Protein AF-A0A1J5KAW7-F1 (afdb_monomer)

Foldseek 3Di:
DDDPPPVVVVVVVVVVVVVVPPDPPPPPPPDDDDDDDDDPDDDPPPPDDDPPVVPPDFFQAWWWKWAWADDPQKIFIFIDTDRGPVVLVVCVLVPPPVSCVSRVHDNVPSVRIDIDGDPDSVLRVLLCVQGHPFMGGNDPVPDDDPPHPADFWKWDADPFAIKIFRHDPPPPDPGDIDGQGSLDDLVVVLVLVVVCVVVCVVQFQWPDFDGDSGMTDTGGPDSPRQLRVQLVCCRVALDDDPPRPVCPPDDPVSNVVSNSSSSNSNVVVVVNVVSVVVVVVVD

Mean predicted aligned error: 12.66 Å

Structure (mmCIF, N/CA/C/O backbone):
data_AF-A0A1J5KAW7-F1
#
_entry.id   AF-A0A1J5KAW7-F1
#
loop_
_atom_site.group_PDB
_atom_site.id
_atom_site.type_symbol
_atom_site.label_atom_id
_atom_site.label_alt_id
_atom_site.label_comp_id
_atom_site.label_asym_id
_atom_site.label_entity_id
_atom_site.label_seq_id
_atom_site.pdbx_PDB_ins_code
_atom_site.Cartn_x
_atom_site.Cartn_y
_atom_site.Cartn_z
_atom_site.occupancy
_atom_site.B_iso_or_equiv
_atom_site.auth_seq_id
_atom_site.auth_comp_id
_atom_site.auth_asym_id
_atom_site.auth_atom_id
_atom_site.pdbx_PDB_model_num
ATOM 1 N N . MET A 1 1 ? -14.382 44.637 -15.725 1.00 43.41 1 MET A N 1
ATOM 2 C CA . MET A 1 1 ? -13.889 44.735 -17.114 1.00 43.41 1 MET A CA 1
ATOM 3 C C . MET A 1 1 ? -12.403 44.426 -17.075 1.00 43.41 1 MET A C 1
ATOM 5 O O . MET A 1 1 ? -11.633 45.312 -16.744 1.00 43.41 1 MET A O 1
ATOM 9 N N . HIS A 1 2 ? -12.029 43.166 -17.299 1.00 43.47 2 HIS A N 1
ATOM 10 C CA . HIS A 1 2 ? -10.636 42.757 -17.489 1.00 43.47 2 HIS A CA 1
ATOM 11 C C . HIS A 1 2 ? -10.482 42.303 -18.937 1.00 43.47 2 HIS A C 1
ATOM 13 O O . HIS A 1 2 ? -11.356 41.634 -19.486 1.00 43.47 2 HIS A O 1
ATOM 19 N N . THR A 1 3 ? -9.434 42.815 -19.563 1.00 45.25 3 THR A N 1
ATOM 20 C CA . THR A 1 3 ? -9.187 42.864 -20.999 1.00 45.25 3 THR A CA 1
ATOM 21 C C . THR A 1 3 ? -8.670 41.528 -21.517 1.00 45.25 3 THR A C 1
ATOM 23 O O . THR A 1 3 ? -7.649 41.038 -21.050 1.00 45.25 3 THR A O 1
ATOM 26 N N . SER A 1 4 ? -9.330 40.981 -22.538 1.00 54.41 4 SER A N 1
ATOM 27 C CA . SER A 1 4 ? -8.977 39.735 -23.237 1.00 54.41 4 SER A CA 1
ATOM 28 C C . SER A 1 4 ? -7.652 39.784 -24.020 1.00 54.41 4 SER A C 1
ATOM 30 O O . SER A 1 4 ? -7.407 38.905 -24.830 1.00 54.41 4 SER A O 1
ATOM 32 N N . GLY A 1 5 ? -6.818 40.812 -23.828 1.00 52.31 5 GLY A N 1
ATOM 33 C CA . GLY A 1 5 ? -5.589 41.037 -24.598 1.00 52.31 5 GLY A CA 1
ATOM 34 C C . GLY A 1 5 ? -4.300 40.559 -23.923 1.00 52.31 5 GLY A C 1
ATOM 35 O O . GLY A 1 5 ? -3.301 40.381 -24.606 1.00 52.31 5 GLY A O 1
ATOM 36 N N . GLU A 1 6 ? -4.295 40.328 -22.606 1.00 55.00 6 GLU A N 1
ATOM 37 C CA . GLU A 1 6 ? -3.073 39.907 -21.891 1.00 55.00 6 GLU A CA 1
ATOM 38 C C . GLU A 1 6 ? -2.752 38.421 -22.101 1.00 55.00 6 GLU A C 1
ATOM 40 O O . GLU A 1 6 ? -1.586 38.036 -22.146 1.00 55.00 6 GLU A O 1
ATOM 45 N N . PHE A 1 7 ? -3.781 37.587 -22.283 1.00 53.94 7 PHE A N 1
ATOM 46 C CA . PHE A 1 7 ? -3.609 36.148 -22.494 1.00 53.94 7 PHE A CA 1
ATOM 47 C C . PHE A 1 7 ? -3.114 35.831 -23.913 1.00 53.94 7 PHE A C 1
ATOM 49 O O . PHE A 1 7 ? -2.232 34.994 -24.080 1.00 53.94 7 PHE A O 1
ATOM 56 N N . ASP A 1 8 ? -3.609 36.562 -24.917 1.00 56.16 8 ASP A N 1
ATOM 57 C CA . ASP A 1 8 ? -3.143 36.436 -26.304 1.00 56.16 8 ASP A CA 1
ATOM 58 C C . ASP A 1 8 ? -1.710 36.958 -26.474 1.00 56.16 8 ASP A C 1
ATOM 60 O O . ASP A 1 8 ? -0.940 36.390 -27.247 1.00 56.16 8 ASP A O 1
ATOM 64 N N . PHE A 1 9 ? -1.317 37.981 -25.704 1.00 65.50 9 PHE A N 1
ATOM 65 C CA . PHE A 1 9 ? 0.063 38.466 -25.671 1.00 65.50 9 PHE A CA 1
ATOM 66 C C . PHE A 1 9 ? 1.012 37.422 -25.068 1.00 65.50 9 PHE A C 1
ATOM 68 O O . PHE A 1 9 ? 2.027 37.099 -25.674 1.00 65.50 9 PHE A O 1
ATOM 75 N N . LEU A 1 10 ? 0.656 36.820 -23.927 1.00 52.94 10 LEU A N 1
ATOM 76 C CA . LEU A 1 10 ? 1.448 35.745 -23.313 1.00 52.94 10 LEU A CA 1
ATOM 77 C C . LEU A 1 10 ? 1.547 34.502 -24.212 1.00 52.94 10 LEU A C 1
ATOM 79 O O . LEU A 1 10 ? 2.615 33.894 -24.302 1.00 52.94 10 LEU A O 1
ATOM 83 N N . ALA A 1 11 ? 0.471 34.142 -24.915 1.00 66.94 11 ALA A N 1
ATOM 84 C CA . ALA A 1 11 ? 0.476 33.024 -25.854 1.00 66.94 11 ALA A CA 1
ATOM 85 C C . ALA A 1 11 ? 1.355 33.302 -27.087 1.00 66.94 11 ALA A C 1
ATOM 87 O O . ALA A 1 11 ? 2.111 32.423 -27.506 1.00 66.94 11 ALA A O 1
ATOM 88 N N . GLN A 1 12 ? 1.318 34.524 -27.634 1.00 65.06 12 GLN A N 1
ATOM 89 C CA . GLN A 1 12 ? 2.192 34.925 -28.742 1.00 65.06 12 GLN A CA 1
ATOM 90 C C . GLN A 1 12 ? 3.664 35.017 -28.336 1.00 65.06 12 GLN A C 1
ATOM 92 O O . GLN A 1 12 ? 4.527 34.601 -29.111 1.00 65.06 12 GLN A O 1
ATOM 97 N N . GLU A 1 13 ? 3.960 35.495 -27.127 1.00 58.19 13 GLU A N 1
ATOM 98 C CA . GLU A 1 13 ? 5.340 35.604 -26.649 1.00 58.19 13 GLU A CA 1
ATOM 99 C C . GLU A 1 13 ? 5.942 34.221 -26.354 1.00 58.19 13 GLU A C 1
ATOM 101 O O . GLU A 1 13 ? 7.105 33.969 -26.666 1.00 58.19 13 GLU A O 1
ATOM 106 N N . THR A 1 14 ? 5.132 33.281 -25.849 1.00 55.91 14 THR A N 1
ATOM 107 C CA . THR A 1 14 ? 5.564 31.890 -25.617 1.00 55.91 14 THR A CA 1
ATOM 108 C C . THR A 1 14 ? 5.785 31.144 -26.937 1.00 55.91 14 THR A C 1
ATOM 110 O O . THR A 1 14 ? 6.767 30.419 -27.068 1.00 55.91 14 THR A O 1
ATOM 113 N N . ALA A 1 15 ? 4.936 31.364 -27.948 1.00 59.22 15 ALA A N 1
ATOM 114 C CA . ALA A 1 15 ? 5.133 30.790 -29.281 1.00 59.22 15 ALA A CA 1
ATOM 115 C C . ALA A 1 15 ? 6.398 31.339 -29.970 1.00 59.22 15 ALA A C 1
ATOM 117 O O . ALA A 1 15 ? 7.141 30.581 -30.587 1.00 59.22 15 ALA A O 1
ATOM 118 N N . ARG A 1 16 ? 6.699 32.635 -29.800 1.00 54.12 16 ARG A N 1
ATOM 119 C CA . ARG A 1 16 ? 7.936 33.246 -30.317 1.00 54.12 16 ARG A CA 1
ATOM 120 C C . ARG A 1 16 ? 9.205 32.734 -29.640 1.00 54.12 16 ARG A C 1
ATOM 122 O O . ARG A 1 16 ? 10.225 32.611 -30.314 1.00 54.12 16 ARG A O 1
ATOM 129 N N . LEU A 1 17 ? 9.154 32.440 -28.341 1.00 53.16 17 LEU A N 1
ATOM 130 C CA . LEU A 1 17 ? 10.287 31.872 -27.599 1.00 53.16 17 LEU A CA 1
ATOM 131 C C . LEU A 1 17 ? 10.582 30.418 -27.996 1.00 53.16 17 LEU A C 1
ATOM 133 O O . LEU A 1 17 ? 11.736 30.008 -27.971 1.00 53.16 17 LEU A O 1
ATOM 137 N N . VAL A 1 18 ? 9.568 29.651 -28.402 1.00 55.47 18 VAL A N 1
ATOM 138 C CA . VAL A 1 18 ? 9.752 28.270 -28.881 1.00 55.47 18 VAL A CA 1
ATOM 139 C C . VAL A 1 18 ? 10.338 28.243 -30.299 1.00 55.47 18 VAL A C 1
ATOM 141 O O . VAL A 1 18 ? 11.237 27.449 -30.558 1.00 55.47 18 VAL A O 1
ATOM 144 N N . ASP A 1 19 ? 9.933 29.172 -31.172 1.00 48.22 19 ASP A N 1
ATOM 145 C CA . ASP A 1 19 ? 10.498 29.318 -32.528 1.00 48.22 19 ASP A CA 1
ATOM 146 C C . ASP A 1 19 ? 11.920 29.920 -32.548 1.00 48.22 19 ASP A C 1
ATOM 148 O O . ASP A 1 19 ? 12.598 29.861 -33.569 1.00 48.22 19 ASP A O 1
ATOM 152 N N . THR A 1 20 ? 12.398 30.493 -31.435 1.00 47.16 20 THR A N 1
ATOM 153 C CA . THR A 1 20 ? 13.784 30.999 -31.294 1.00 47.16 20 THR A CA 1
ATOM 154 C C . THR A 1 20 ? 14.712 30.048 -30.536 1.00 47.16 20 THR A C 1
ATOM 156 O O . THR A 1 20 ? 15.890 30.350 -30.374 1.00 47.16 20 THR A O 1
ATOM 159 N N . LEU A 1 21 ? 14.209 28.887 -30.101 1.00 44.00 21 LEU A N 1
ATOM 160 C CA . LEU A 1 21 ? 15.000 27.833 -29.454 1.00 44.00 21 LEU A CA 1
ATOM 161 C C . LEU A 1 21 ? 15.190 26.593 -30.340 1.00 44.00 21 LEU A C 1
ATOM 163 O O . LEU A 1 21 ? 15.823 25.629 -29.914 1.00 44.00 21 LEU A O 1
ATOM 167 N N . SER A 1 22 ? 14.705 26.617 -31.584 1.00 52.03 22 SER A N 1
ATOM 168 C CA . SER A 1 22 ? 15.036 25.617 -32.599 1.00 52.03 22 SER A CA 1
ATOM 169 C C . SER A 1 22 ? 16.294 26.017 -33.377 1.00 52.03 22 SER A C 1
ATOM 171 O O . SER A 1 22 ? 16.249 26.126 -34.599 1.00 52.03 22 SER A O 1
ATOM 173 N N . ASP A 1 23 ? 17.406 26.248 -32.679 1.00 42.06 23 ASP A N 1
ATOM 174 C CA . ASP A 1 23 ? 18.710 26.394 -33.323 1.00 42.06 23 ASP A CA 1
ATOM 175 C C . ASP A 1 23 ? 19.587 25.187 -32.993 1.00 42.06 23 ASP A C 1
ATOM 177 O O . ASP A 1 23 ? 20.045 24.954 -31.874 1.00 42.06 23 ASP A O 1
ATOM 181 N N . SER A 1 24 ? 19.794 24.408 -34.047 1.00 43.69 24 SER A N 1
ATOM 182 C CA . SER A 1 24 ? 20.686 23.269 -34.227 1.00 43.69 24 SER A CA 1
ATOM 183 C C . SER A 1 24 ? 22.178 23.631 -34.096 1.00 43.69 24 SER A C 1
ATOM 185 O O . SER A 1 24 ? 22.993 23.212 -34.918 1.00 43.69 24 SER A O 1
ATOM 187 N N . GLU A 1 25 ? 22.544 24.413 -33.078 1.00 42.47 25 GLU A N 1
ATOM 188 C CA . GLU A 1 25 ? 23.912 24.898 -32.832 1.00 42.47 25 GLU A CA 1
ATOM 189 C C . GLU A 1 25 ? 24.451 24.592 -31.423 1.00 42.47 25 GLU A C 1
ATOM 191 O O . GLU A 1 25 ? 25.596 24.924 -31.137 1.00 42.47 25 GLU A O 1
ATOM 196 N N . PHE A 1 26 ? 23.710 23.884 -30.557 1.00 39.53 26 PHE A N 1
ATOM 197 C CA . PHE A 1 26 ? 24.213 23.506 -29.221 1.00 39.53 26 PHE A CA 1
ATOM 198 C C . PHE A 1 26 ? 24.806 22.082 -29.126 1.00 39.53 26 PHE A C 1
ATOM 200 O O . PHE A 1 26 ? 25.470 21.758 -28.147 1.00 39.53 26 PHE A O 1
ATOM 207 N N . GLU A 1 27 ? 24.644 21.231 -30.147 1.00 38.12 27 GLU A N 1
ATOM 208 C CA . GLU A 1 27 ? 25.156 19.842 -30.131 1.00 38.12 27 GLU A CA 1
ATOM 209 C C . GLU A 1 27 ? 26.494 19.639 -30.869 1.00 38.12 27 GLU A C 1
ATOM 211 O O . GLU A 1 27 ? 26.999 18.520 -30.942 1.00 38.12 27 GLU A O 1
ATOM 216 N N . ARG A 1 28 ? 27.110 20.694 -31.420 1.00 39.47 28 ARG A N 1
ATOM 217 C CA . ARG A 1 28 ? 28.298 20.562 -32.292 1.00 39.47 28 ARG A CA 1
ATOM 218 C C . ARG A 1 28 ? 29.630 21.049 -31.725 1.00 39.47 28 ARG A C 1
ATOM 220 O O . ARG A 1 28 ? 30.592 21.122 -32.482 1.00 39.47 28 ARG A O 1
ATOM 227 N N . 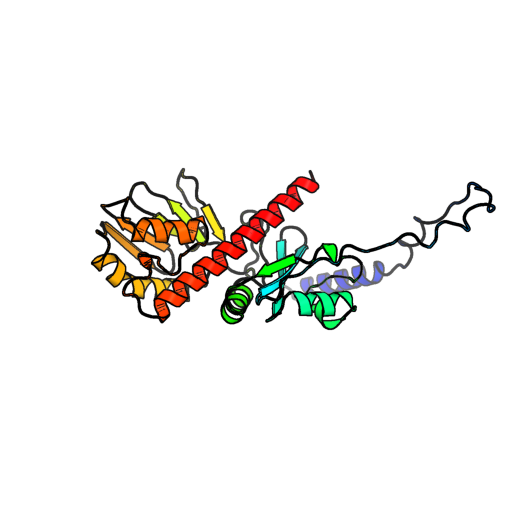GLU A 1 29 ? 29.732 21.306 -30.421 1.00 35.94 29 GLU A N 1
ATOM 228 C CA . GLU A 1 29 ? 30.975 21.847 -29.839 1.00 35.94 29 GLU A CA 1
ATOM 229 C C . GLU A 1 29 ? 31.550 21.087 -28.628 1.00 35.94 29 GLU A C 1
ATOM 231 O O . GLU A 1 29 ? 32.466 21.590 -27.985 1.00 35.94 29 GLU A O 1
ATOM 236 N N . PHE A 1 30 ? 31.092 19.861 -28.325 1.00 36.97 30 PHE A N 1
ATOM 237 C CA . PHE A 1 30 ? 31.656 19.076 -27.203 1.00 36.97 30 PHE A CA 1
ATOM 238 C C . PHE A 1 30 ? 32.348 17.759 -27.572 1.00 36.97 30 PHE A C 1
ATOM 240 O O . PHE A 1 30 ? 32.959 17.125 -26.716 1.00 36.97 30 PHE A O 1
ATOM 247 N N . PHE A 1 31 ? 32.337 17.370 -28.844 1.00 39.88 31 PHE A N 1
ATOM 248 C CA . PHE A 1 31 ? 33.103 16.222 -29.316 1.00 39.88 31 PHE A CA 1
ATOM 249 C C . PHE A 1 31 ? 33.858 16.618 -30.575 1.00 39.88 31 PHE A C 1
ATOM 251 O O . PHE A 1 31 ? 33.261 16.709 -31.642 1.00 39.88 31 PHE A O 1
ATOM 258 N N . LEU A 1 32 ? 35.152 16.916 -30.414 1.00 34.72 32 LEU A N 1
ATOM 259 C CA . LEU A 1 32 ? 36.271 16.429 -31.234 1.00 34.72 32 LEU A CA 1
ATOM 260 C C . LEU A 1 32 ? 37.530 17.277 -30.984 1.00 34.72 32 LEU A C 1
ATOM 262 O O . LEU A 1 32 ? 37.604 18.431 -31.399 1.00 34.72 32 LEU A O 1
ATOM 266 N N . ALA A 1 33 ? 38.552 16.654 -30.397 1.00 31.38 33 ALA A N 1
ATOM 267 C CA . ALA A 1 33 ? 39.955 16.848 -30.768 1.00 31.38 33 ALA A CA 1
ATOM 268 C C . ALA A 1 33 ? 40.804 15.668 -30.239 1.00 31.38 33 ALA A C 1
ATOM 270 O O . ALA A 1 33 ? 40.420 15.060 -29.241 1.00 31.38 33 ALA A O 1
ATOM 271 N N . PRO A 1 34 ? 41.904 15.308 -30.924 1.00 41.66 34 PRO A N 1
ATOM 272 C CA . PRO A 1 34 ? 42.229 13.916 -31.231 1.00 41.66 34 PRO A CA 1
ATOM 273 C C . PRO A 1 34 ? 43.586 13.425 -30.690 1.00 41.66 34 PRO A C 1
ATOM 275 O O . PRO A 1 34 ? 44.418 14.218 -30.266 1.00 41.66 34 PRO A O 1
ATOM 278 N N . GLU A 1 35 ? 43.770 12.107 -30.837 1.00 35.12 35 GLU A N 1
ATOM 279 C CA . GLU A 1 35 ? 45.026 11.367 -31.058 1.00 35.12 35 GLU A CA 1
ATOM 280 C C . GLU A 1 35 ? 46.105 11.361 -29.963 1.00 35.12 35 GLU A C 1
ATOM 282 O O . GLU A 1 35 ? 46.823 12.331 -29.757 1.00 35.12 35 GLU A O 1
ATOM 287 N N . ASP A 1 36 ? 46.336 10.166 -29.405 1.00 31.83 36 ASP A N 1
ATOM 288 C CA . ASP A 1 36 ? 47.698 9.662 -29.236 1.00 31.83 36 ASP A CA 1
ATOM 289 C C . ASP A 1 36 ? 47.773 8.176 -29.628 1.00 31.83 36 ASP A C 1
ATOM 291 O O . ASP A 1 36 ? 46.940 7.352 -29.247 1.00 31.83 36 ASP A O 1
ATOM 295 N N . ASN A 1 37 ? 48.777 7.891 -30.457 1.00 37.22 37 ASN A N 1
ATOM 296 C CA . ASN A 1 37 ? 49.139 6.606 -31.049 1.00 37.22 37 ASN A CA 1
ATOM 297 C C . ASN A 1 37 ? 49.311 5.490 -30.012 1.00 37.22 37 ASN A C 1
ATOM 299 O O . ASN A 1 37 ? 50.133 5.621 -29.104 1.00 37.22 37 ASN A O 1
ATOM 303 N N . ILE A 1 38 ? 48.674 4.339 -30.242 1.00 39.97 38 ILE A N 1
ATOM 304 C CA . ILE A 1 38 ? 49.170 3.051 -29.747 1.00 39.97 38 ILE A CA 1
ATOM 305 C C . ILE A 1 38 ? 49.134 2.057 -30.909 1.00 39.97 38 ILE A C 1
ATOM 307 O O . ILE A 1 38 ? 48.100 1.847 -31.541 1.00 39.97 38 ILE A O 1
ATOM 311 N N . ASP A 1 39 ? 50.315 1.517 -31.197 1.00 36.38 39 ASP A N 1
ATOM 312 C CA . ASP A 1 39 ? 50.640 0.644 -32.314 1.00 36.38 39 ASP A CA 1
ATOM 313 C C . ASP A 1 39 ? 49.745 -0.600 -32.392 1.00 36.38 39 ASP A C 1
ATOM 315 O O . ASP A 1 39 ? 49.583 -1.364 -31.438 1.00 36.38 39 ASP A O 1
ATOM 319 N N . ALA A 1 40 ? 49.197 -0.811 -33.586 1.00 44.22 40 ALA A N 1
ATOM 320 C CA . ALA A 1 40 ? 48.492 -2.011 -33.986 1.00 44.22 40 ALA A CA 1
ATOM 321 C C . ALA A 1 40 ? 49.505 -3.093 -34.375 1.00 44.22 40 ALA A C 1
ATOM 323 O O . ALA A 1 40 ? 49.950 -3.121 -35.514 1.00 44.22 40 ALA A O 1
ATOM 324 N N . GLU A 1 41 ? 49.864 -3.965 -33.433 1.00 44.03 41 GLU A N 1
ATOM 325 C CA . GLU A 1 41 ? 50.398 -5.312 -33.687 1.00 44.03 41 GLU A CA 1
ATOM 326 C C . GLU A 1 41 ? 50.532 -6.045 -32.338 1.00 44.03 41 GLU A C 1
ATOM 328 O O . GLU A 1 41 ? 51.487 -5.798 -31.608 1.00 44.03 41 GLU A O 1
ATOM 333 N N . GLN A 1 42 ? 49.561 -6.924 -32.025 1.00 44.84 42 GLN A N 1
ATOM 334 C CA . GLN A 1 42 ? 49.511 -7.961 -30.959 1.00 44.84 42 GLN A CA 1
ATOM 335 C C . GLN A 1 42 ? 48.234 -7.921 -30.096 1.00 44.84 42 GLN A C 1
ATOM 337 O O . GLN A 1 42 ? 48.312 -7.751 -28.885 1.00 44.84 42 GLN A O 1
ATOM 342 N N . VAL A 1 43 ? 47.057 -8.157 -30.685 1.00 42.16 43 VAL A N 1
ATOM 343 C CA . VAL A 1 43 ? 45.907 -8.713 -29.939 1.00 42.16 43 VAL A CA 1
ATOM 344 C C . VAL A 1 43 ? 45.077 -9.571 -30.901 1.00 42.16 43 VAL A C 1
ATOM 346 O O . VAL A 1 43 ? 44.024 -9.149 -31.358 1.00 42.16 43 VAL A O 1
ATOM 349 N N . ASP A 1 44 ? 45.579 -10.749 -31.273 1.00 40.62 44 ASP A N 1
ATOM 350 C CA . ASP A 1 44 ? 44.833 -11.704 -32.117 1.00 40.62 44 ASP A CA 1
ATOM 351 C C . ASP A 1 44 ? 44.802 -13.110 -31.492 1.00 40.62 44 ASP A C 1
ATOM 353 O O . ASP A 1 44 ? 44.867 -14.110 -32.190 1.00 40.62 44 ASP A O 1
ATOM 357 N N . ASP A 1 45 ? 44.758 -13.195 -30.154 1.00 39.34 45 ASP A N 1
ATOM 358 C CA . ASP A 1 45 ? 44.780 -14.491 -29.446 1.00 39.34 45 ASP A CA 1
ATOM 359 C C . ASP A 1 45 ? 44.023 -14.499 -28.094 1.00 39.34 45 ASP A C 1
ATOM 361 O O . ASP A 1 45 ? 44.350 -15.262 -27.186 1.00 39.34 45 ASP A O 1
ATOM 365 N N . LEU A 1 46 ? 42.996 -13.650 -27.923 1.00 38.78 46 LEU A N 1
ATOM 366 C CA . LEU A 1 46 ? 42.146 -13.629 -26.711 1.00 38.78 46 LEU A CA 1
ATOM 367 C C . LEU A 1 46 ? 40.644 -13.411 -27.003 1.00 38.78 46 LEU A C 1
ATOM 369 O O . LEU A 1 46 ? 39.947 -12.780 -26.214 1.00 38.78 46 LEU A O 1
ATOM 373 N N . LEU A 1 47 ? 40.127 -13.923 -28.125 1.00 42.34 47 LEU A N 1
ATOM 374 C CA . LEU A 1 47 ? 38.699 -13.817 -28.480 1.00 42.34 47 LEU A CA 1
ATOM 375 C C . LEU A 1 47 ? 37.870 -15.091 -28.237 1.00 42.34 47 LEU A C 1
ATOM 377 O O . LEU A 1 47 ? 36.779 -15.195 -28.774 1.00 42.34 47 LEU A O 1
ATOM 381 N N . ASP A 1 48 ? 38.330 -16.015 -27.391 1.00 43.06 48 ASP A N 1
ATOM 382 C CA . ASP A 1 48 ? 37.563 -17.219 -27.017 1.00 43.06 48 ASP A CA 1
ATOM 383 C C . ASP A 1 48 ? 37.666 -17.523 -25.509 1.00 43.06 48 ASP A C 1
ATOM 385 O O . ASP A 1 48 ? 37.945 -18.645 -25.089 1.00 43.06 48 ASP A O 1
ATOM 389 N N . SER A 1 49 ? 37.463 -16.514 -24.659 1.00 39.78 49 SER A N 1
ATOM 390 C CA . SER A 1 49 ? 37.207 -16.748 -23.234 1.00 39.78 49 SER A CA 1
ATOM 391 C C . SER A 1 49 ? 35.806 -16.276 -22.872 1.00 39.78 49 SER A C 1
ATOM 393 O O . SER A 1 49 ? 35.611 -15.108 -22.546 1.00 39.78 49 SER A O 1
ATOM 395 N N . ASP A 1 50 ? 34.853 -17.202 -22.967 1.00 44.03 50 ASP A N 1
ATOM 396 C CA . ASP A 1 50 ? 33.729 -17.363 -22.042 1.00 44.03 50 ASP A CA 1
ATOM 397 C C . ASP A 1 50 ? 33.174 -16.063 -21.432 1.00 44.03 50 ASP A C 1
ATOM 399 O O . ASP A 1 50 ? 33.214 -15.861 -20.216 1.00 44.03 50 ASP A O 1
ATOM 403 N N . LEU A 1 51 ? 32.564 -15.208 -22.258 1.00 45.78 51 LEU A N 1
ATOM 404 C CA . LEU A 1 51 ? 31.491 -14.337 -21.778 1.00 45.78 51 LEU A CA 1
ATOM 405 C C . LEU A 1 51 ? 30.244 -15.208 -21.573 1.00 45.78 51 LEU A C 1
ATOM 407 O O . LEU A 1 51 ? 29.264 -15.114 -22.305 1.00 45.78 51 LEU A O 1
ATOM 411 N N . ASN A 1 52 ? 30.294 -16.091 -20.573 1.00 40.69 52 ASN A N 1
ATOM 412 C CA . ASN A 1 52 ? 29.079 -16.451 -19.860 1.00 40.69 52 ASN A CA 1
ATOM 413 C C . ASN A 1 52 ? 28.675 -15.175 -19.116 1.00 40.69 52 ASN A C 1
ATOM 415 O O . ASN A 1 52 ? 29.098 -14.950 -17.983 1.00 40.69 52 ASN A O 1
ATOM 419 N N . GLU A 1 53 ? 27.914 -14.309 -19.787 1.00 51.69 53 GLU A N 1
ATOM 420 C CA . GLU A 1 53 ? 27.008 -13.409 -19.086 1.00 51.69 53 GLU A CA 1
ATOM 421 C C . GLU A 1 53 ? 26.240 -14.300 -18.109 1.00 51.69 53 GLU A C 1
ATOM 423 O O . GLU A 1 53 ? 25.557 -15.238 -18.526 1.00 51.69 53 GLU A O 1
ATOM 428 N N . GLU A 1 54 ? 26.464 -14.118 -16.806 1.00 52.44 54 GLU A N 1
ATOM 429 C CA . GLU A 1 54 ? 25.655 -14.766 -15.782 1.00 52.44 54 GLU A CA 1
ATOM 430 C C . GLU A 1 54 ? 24.211 -14.359 -16.074 1.00 52.44 54 GLU A C 1
ATOM 432 O O . GLU A 1 54 ? 23.817 -13.231 -15.783 1.00 52.44 54 GLU A O 1
ATOM 437 N N . ALA A 1 55 ? 23.461 -15.240 -16.742 1.00 59.78 55 ALA A N 1
ATOM 438 C CA . ALA A 1 55 ? 22.071 -14.994 -17.070 1.00 59.78 55 ALA A CA 1
ATOM 439 C C . ALA A 1 55 ? 21.360 -14.661 -15.758 1.00 59.78 55 ALA A C 1
ATOM 441 O O . ALA A 1 55 ? 21.329 -15.482 -14.837 1.00 59.78 55 ALA A O 1
ATOM 442 N N . LEU A 1 56 ? 20.881 -13.421 -15.646 1.00 68.69 56 LEU A N 1
ATOM 443 C CA . LEU A 1 56 ? 20.107 -12.976 -14.499 1.00 68.69 56 LEU A CA 1
ATOM 444 C C . LEU A 1 56 ? 18.857 -13.855 -14.435 1.00 68.69 56 LEU A C 1
ATOM 446 O O . LEU A 1 56 ? 17.999 -13.781 -15.307 1.00 68.69 56 LEU A O 1
ATOM 450 N N . ASP A 1 57 ? 18.796 -14.725 -13.430 1.00 85.81 57 ASP A N 1
ATOM 451 C CA . ASP A 1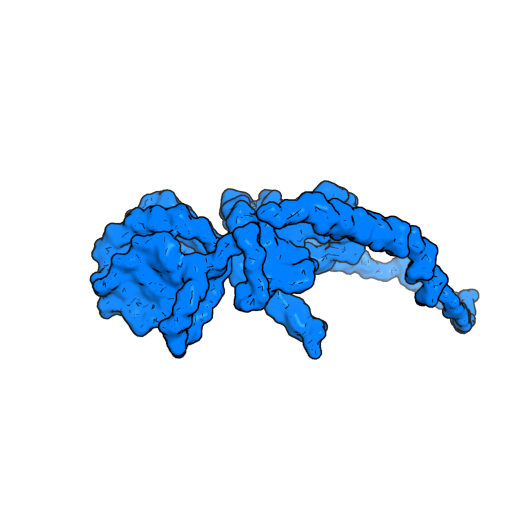 57 ? 17.669 -15.632 -13.231 1.00 85.81 57 ASP A CA 1
ATOM 452 C C . ASP A 1 57 ? 16.497 -14.834 -12.644 1.00 85.81 57 ASP A C 1
ATOM 454 O O . ASP A 1 57 ? 16.519 -14.423 -11.476 1.00 85.81 57 ASP A O 1
ATOM 458 N N . TYR A 1 58 ? 15.507 -14.535 -13.486 1.00 92.12 58 TYR A N 1
ATOM 459 C CA . TYR A 1 58 ? 14.294 -13.828 -13.091 1.00 92.12 58 TYR A CA 1
ATOM 460 C C . TYR A 1 58 ? 13.224 -14.826 -12.635 1.00 92.12 58 TYR A C 1
ATOM 462 O O . TYR A 1 58 ? 13.084 -15.902 -13.210 1.00 92.12 58 TYR A O 1
ATOM 470 N N . PRO A 1 59 ? 12.419 -14.491 -11.614 1.00 94.62 59 PRO A N 1
ATOM 471 C CA . PRO A 1 59 ? 11.428 -15.421 -11.095 1.00 94.62 59 PRO A CA 1
ATOM 472 C C . PRO A 1 59 ? 10.290 -15.652 -12.098 1.00 94.62 59 PRO A C 1
ATOM 474 O O . PRO A 1 59 ? 9.656 -14.710 -12.580 1.00 94.62 59 PRO A O 1
ATOM 477 N N . ASN A 1 60 ? 9.942 -16.918 -12.320 1.00 95.75 60 ASN A N 1
ATOM 478 C CA . ASN A 1 60 ? 8.712 -17.302 -13.011 1.00 95.75 60 ASN A CA 1
ATOM 479 C C . ASN A 1 60 ? 7.513 -17.230 -12.049 1.00 95.75 60 ASN A C 1
ATOM 481 O O . ASN A 1 60 ? 7.022 -18.238 -11.531 1.00 95.75 60 ASN A O 1
ATOM 485 N N . ALA A 1 61 ? 7.121 -16.005 -11.713 1.00 97.12 61 ALA A N 1
ATOM 486 C CA . ALA A 1 61 ? 6.055 -15.711 -10.768 1.00 97.12 61 ALA A CA 1
ATOM 487 C C . ALA A 1 61 ? 5.248 -14.487 -11.221 1.00 97.12 61 ALA A C 1
ATOM 489 O O . ALA A 1 61 ? 5.802 -13.606 -11.893 1.00 97.12 61 ALA A O 1
ATOM 490 N N . PRO A 1 62 ? 3.967 -14.388 -10.815 1.00 97.88 62 PRO A N 1
ATOM 491 C CA . PRO A 1 62 ? 3.165 -13.218 -11.111 1.00 97.88 62 PRO A CA 1
ATOM 492 C C . PRO A 1 62 ? 3.703 -12.001 -10.363 1.00 97.88 62 PRO A C 1
ATOM 494 O O . PRO A 1 62 ? 4.142 -12.079 -9.209 1.00 97.88 62 PRO A O 1
ATOM 497 N N . GLY A 1 63 ? 3.618 -10.841 -11.001 1.00 98.12 63 GLY A N 1
ATOM 498 C CA . GLY A 1 63 ? 3.979 -9.606 -10.340 1.00 98.12 63 GLY A CA 1
ATOM 499 C C . GLY A 1 63 ? 3.938 -8.372 -11.218 1.00 98.12 63 GLY A C 1
ATOM 500 O O . GLY A 1 63 ? 3.132 -8.261 -12.141 1.00 98.12 63 GLY A O 1
ATOM 501 N N . ILE A 1 64 ? 4.787 -7.406 -10.876 1.00 98.50 64 ILE A N 1
ATOM 502 C CA . ILE A 1 64 ? 4.891 -6.140 -11.596 1.00 98.50 64 ILE A CA 1
ATOM 503 C C . ILE A 1 64 ? 6.345 -5.898 -11.971 1.00 98.50 64 ILE A C 1
ATOM 505 O O . ILE A 1 64 ? 7.202 -5.827 -11.089 1.00 98.50 64 ILE A O 1
ATOM 509 N N . VAL A 1 65 ? 6.597 -5.686 -13.260 1.00 98.06 65 VAL A N 1
ATOM 510 C CA . VAL A 1 65 ? 7.848 -5.117 -13.778 1.00 98.06 65 VAL A CA 1
ATOM 511 C C . VAL A 1 65 ? 7.648 -3.614 -13.920 1.00 98.06 65 VAL A C 1
ATOM 513 O O . VAL A 1 65 ? 6.643 -3.178 -14.482 1.00 98.06 65 VAL A O 1
ATOM 516 N N . TYR A 1 66 ? 8.537 -2.796 -13.360 1.00 98.06 66 TYR A N 1
ATOM 517 C CA . TYR A 1 66 ? 8.302 -1.362 -13.235 1.00 98.06 66 TYR A CA 1
ATOM 518 C C . TYR A 1 66 ? 9.554 -0.490 -13.275 1.00 98.06 66 TYR A C 1
ATOM 520 O O . TYR A 1 66 ? 10.653 -0.914 -12.950 1.00 98.06 66 TYR A O 1
ATOM 528 N N . ASN A 1 67 ? 9.344 0.784 -13.597 1.00 97.06 67 ASN A N 1
ATOM 529 C CA . ASN A 1 67 ? 10.325 1.854 -13.518 1.00 97.06 67 ASN A CA 1
ATOM 530 C C . ASN A 1 67 ? 9.797 3.006 -12.638 1.00 97.06 67 ASN A C 1
ATOM 532 O O . ASN A 1 67 ? 8.594 3.299 -12.594 1.00 97.06 67 ASN A O 1
ATOM 536 N N . ILE A 1 68 ? 10.711 3.683 -11.941 1.00 96.06 68 ILE A N 1
ATOM 537 C CA . ILE A 1 68 ? 10.438 4.879 -11.140 1.00 96.06 68 ILE A CA 1
ATOM 538 C C . ILE A 1 68 ? 10.924 6.110 -11.910 1.00 96.06 68 ILE A C 1
ATOM 540 O O . ILE A 1 68 ? 12.065 6.550 -11.770 1.00 96.06 68 ILE A O 1
ATOM 544 N N . CYS A 1 69 ? 10.031 6.733 -12.676 1.00 94.50 69 CYS A N 1
ATOM 545 C CA . CYS A 1 69 ? 10.372 7.924 -13.450 1.00 94.50 69 CYS A CA 1
ATOM 546 C C . CYS A 1 69 ? 10.374 9.164 -12.544 1.00 94.50 69 CYS A C 1
ATOM 548 O O . CYS A 1 69 ? 9.312 9.608 -12.089 1.00 94.50 69 CYS A O 1
ATOM 550 N N . LYS A 1 70 ? 11.547 9.751 -12.298 1.00 91.69 70 LYS A N 1
ATOM 551 C CA . LYS A 1 70 ? 11.688 11.019 -11.564 1.00 91.69 70 LYS A CA 1
ATOM 552 C C . LYS A 1 70 ? 11.604 12.210 -12.520 1.00 91.69 70 LYS A C 1
ATOM 554 O O . LYS A 1 70 ? 12.157 12.181 -13.611 1.00 91.69 70 LYS A O 1
ATOM 559 N N . SER A 1 71 ? 10.928 13.273 -12.098 1.00 88.69 71 SER A N 1
ATOM 560 C CA . SER A 1 71 ? 10.815 14.526 -12.848 1.00 88.69 71 SER A CA 1
ATOM 561 C C . SER A 1 71 ? 10.727 15.703 -11.878 1.00 88.69 71 SER A C 1
ATOM 563 O O . SER A 1 71 ? 9.660 15.983 -11.314 1.00 88.69 71 SER A O 1
ATOM 565 N N . GLY A 1 72 ? 11.847 16.405 -11.689 1.00 87.25 72 GLY A N 1
ATOM 566 C CA . GLY A 1 72 ? 11.959 17.524 -10.750 1.00 87.25 72 GLY A CA 1
ATOM 567 C C . GLY A 1 72 ? 11.654 17.092 -9.313 1.00 87.25 72 GLY A C 1
ATOM 568 O O . GLY A 1 72 ? 12.269 16.167 -8.795 1.00 87.25 72 GLY A O 1
ATOM 569 N N . THR A 1 73 ? 10.669 17.733 -8.682 1.00 85.88 73 THR A N 1
ATOM 570 C CA . THR A 1 73 ? 10.226 17.447 -7.302 1.00 85.88 73 THR A CA 1
ATOM 571 C C . THR A 1 73 ? 9.184 16.330 -7.205 1.00 85.88 73 THR A C 1
ATOM 573 O O . THR A 1 73 ? 8.573 16.136 -6.155 1.00 85.88 73 THR A O 1
ATOM 576 N N . THR A 1 74 ? 8.939 15.599 -8.293 1.00 89.50 74 THR A N 1
ATOM 577 C CA . THR A 1 74 ? 7.902 14.562 -8.360 1.00 89.50 74 THR A CA 1
ATOM 578 C C . THR A 1 74 ? 8.430 13.274 -8.978 1.00 89.50 74 THR A C 1
ATOM 580 O O . THR A 1 74 ? 9.430 13.289 -9.694 1.00 89.50 74 THR A O 1
ATOM 583 N N . PHE A 1 75 ? 7.740 12.165 -8.743 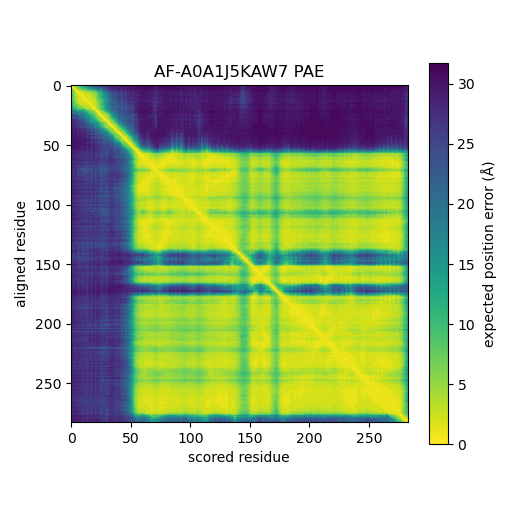1.00 92.50 75 PHE A N 1
ATOM 584 C CA . PHE A 1 75 ? 7.990 10.890 -9.407 1.00 92.50 75 PHE A CA 1
ATOM 585 C C . PHE A 1 75 ? 6.678 10.237 -9.850 1.00 92.50 75 PHE A C 1
ATOM 587 O O . PHE A 1 75 ? 5.601 10.584 -9.367 1.00 92.50 75 PHE A O 1
ATOM 594 N N . SER A 1 76 ? 6.757 9.296 -10.783 1.00 94.50 76 SER A N 1
ATOM 595 C CA . SER A 1 76 ? 5.631 8.449 -11.178 1.00 94.50 76 SER A CA 1
ATOM 596 C C . SER A 1 76 ? 6.093 7.018 -11.367 1.00 94.50 76 SER A C 1
ATOM 598 O O . SER A 1 76 ? 7.201 6.794 -11.850 1.00 94.50 76 SER A O 1
ATOM 600 N N . LEU A 1 77 ? 5.222 6.070 -11.048 1.00 96.44 77 LEU A N 1
ATOM 601 C CA . LEU A 1 77 ? 5.465 4.656 -11.293 1.00 96.44 77 LEU A CA 1
ATOM 602 C C . LEU A 1 77 ? 4.889 4.270 -12.655 1.00 96.44 77 LEU A C 1
ATOM 604 O O . LEU A 1 77 ? 3.736 4.593 -12.968 1.00 96.44 77 LEU A O 1
ATOM 608 N N . ARG A 1 78 ? 5.705 3.601 -13.465 1.00 97.31 78 ARG A N 1
ATOM 609 C CA . ARG A 1 78 ? 5.323 3.002 -14.747 1.00 97.31 78 ARG A CA 1
ATOM 610 C C . ARG A 1 78 ? 5.601 1.521 -14.670 1.00 97.31 78 ARG A C 1
ATOM 612 O O . ARG A 1 78 ? 6.633 1.144 -14.138 1.00 97.31 78 ARG A O 1
ATOM 619 N N . GLY A 1 79 ? 4.683 0.694 -15.142 1.00 97.38 79 GLY A N 1
ATOM 620 C CA . GLY A 1 79 ? 4.812 -0.741 -14.955 1.00 97.38 79 GLY A CA 1
ATOM 621 C C . GLY A 1 79 ? 3.923 -1.552 -15.869 1.00 97.38 79 GLY A C 1
ATOM 622 O O . GLY A 1 79 ? 3.016 -1.013 -16.512 1.00 97.38 79 GLY A O 1
ATOM 623 N N . ILE A 1 80 ? 4.205 -2.845 -15.866 1.00 98.06 80 ILE A N 1
ATOM 624 C CA . ILE A 1 80 ? 3.508 -3.901 -16.583 1.00 98.06 80 ILE A CA 1
ATOM 625 C C . ILE A 1 80 ? 3.164 -4.961 -15.539 1.00 98.06 80 ILE A C 1
ATOM 627 O O . ILE A 1 80 ? 4.051 -5.463 -14.846 1.00 98.06 80 ILE A O 1
ATOM 631 N N . VAL A 1 81 ? 1.872 -5.253 -15.397 1.00 98.31 81 VAL A N 1
ATOM 632 C CA . VAL A 1 81 ? 1.401 -6.397 -14.611 1.00 98.31 81 VAL A CA 1
ATOM 633 C C . VAL A 1 81 ? 1.563 -7.645 -15.465 1.00 98.31 81 VAL A C 1
ATOM 635 O O . VAL A 1 81 ? 1.253 -7.613 -16.655 1.00 98.31 81 VAL A O 1
ATOM 638 N N . THR A 1 82 ? 2.069 -8.720 -14.873 1.00 98.06 82 THR A N 1
ATOM 639 C CA . THR A 1 82 ? 2.409 -9.935 -15.610 1.00 98.06 82 THR A CA 1
ATOM 640 C C . THR A 1 82 ? 2.186 -11.195 -14.783 1.00 98.06 82 THR A C 1
ATOM 642 O O . THR A 1 82 ? 2.300 -11.167 -13.556 1.00 98.06 82 THR A O 1
ATOM 645 N N . ASP A 1 83 ? 1.889 -12.299 -15.467 1.00 97.62 83 ASP A N 1
ATOM 646 C CA . ASP A 1 83 ? 1.833 -13.645 -14.888 1.00 97.62 83 ASP A CA 1
ATOM 647 C C . ASP A 1 83 ? 3.232 -14.261 -14.704 1.00 97.62 83 ASP A C 1
ATOM 649 O O . ASP A 1 83 ? 3.403 -15.130 -13.851 1.00 97.62 83 ASP A O 1
ATOM 653 N N . SER A 1 84 ? 4.223 -13.798 -15.477 1.00 97.62 84 SER A N 1
ATOM 654 C CA . SER A 1 84 ? 5.622 -14.237 -15.406 1.00 97.62 84 SER A CA 1
ATOM 655 C C . SER A 1 84 ? 6.561 -13.040 -15.558 1.00 97.62 84 SER A C 1
ATOM 657 O O . SER A 1 84 ? 6.631 -12.393 -16.611 1.00 97.62 84 SER A O 1
ATOM 659 N N . ILE A 1 85 ? 7.280 -12.720 -14.481 1.00 97.56 85 ILE A N 1
ATOM 660 C CA . ILE A 1 85 ? 8.316 -11.680 -14.492 1.00 97.56 85 ILE A CA 1
ATOM 661 C C . ILE A 1 85 ? 9.441 -12.062 -15.465 1.00 97.56 85 ILE A C 1
ATOM 663 O O . ILE A 1 85 ? 9.859 -11.202 -16.238 1.00 97.56 85 ILE A O 1
ATOM 667 N N . GLU A 1 86 ? 9.857 -13.332 -15.477 1.00 96.75 86 GLU A N 1
ATOM 668 C CA . GLU A 1 86 ? 10.833 -13.905 -16.420 1.00 96.75 86 GLU A CA 1
ATOM 669 C C . GLU A 1 86 ? 10.478 -13.582 -17.882 1.00 96.75 86 GLU A C 1
ATOM 671 O O . GLU A 1 86 ? 11.194 -12.822 -18.535 1.00 96.75 86 GLU A O 1
ATOM 676 N N . ASP A 1 87 ? 9.304 -14.016 -18.354 1.00 96.31 87 ASP A N 1
ATOM 677 C CA . ASP A 1 87 ? 8.846 -13.808 -19.738 1.00 96.31 87 ASP A CA 1
ATOM 678 C C . ASP A 1 87 ? 8.792 -12.315 -20.117 1.00 96.31 87 ASP A C 1
ATOM 680 O O . ASP A 1 87 ? 8.988 -11.919 -21.273 1.00 96.31 87 ASP A O 1
ATOM 684 N N . THR A 1 88 ? 8.499 -11.462 -19.133 1.00 96.56 88 THR A N 1
ATOM 685 C CA . THR A 1 88 ? 8.416 -10.013 -19.335 1.00 96.56 88 THR A CA 1
ATOM 686 C C . THR A 1 88 ? 9.801 -9.404 -19.527 1.00 96.56 88 THR A C 1
ATOM 688 O O . THR A 1 88 ? 9.974 -8.571 -20.418 1.00 96.56 88 THR A O 1
ATOM 691 N N . PHE A 1 89 ? 10.794 -9.824 -18.739 1.00 95.31 89 PHE A N 1
ATOM 692 C CA . PHE A 1 89 ? 12.181 -9.393 -18.924 1.00 95.31 89 PHE A CA 1
ATOM 693 C C . PHE A 1 89 ? 12.778 -9.925 -20.222 1.00 95.31 89 PHE A C 1
ATOM 695 O O . PHE A 1 89 ? 13.454 -9.160 -20.910 1.00 95.31 89 PHE A O 1
ATOM 702 N N . ASP A 1 90 ? 12.471 -11.162 -20.610 1.00 94.12 90 ASP A N 1
ATOM 703 C CA . ASP A 1 90 ? 12.877 -11.708 -21.908 1.00 94.12 90 ASP A CA 1
ATOM 704 C C . ASP A 1 90 ? 12.346 -10.835 -23.048 1.00 94.12 90 ASP A C 1
ATOM 706 O O . ASP A 1 90 ? 13.097 -10.390 -23.916 1.00 94.12 90 ASP A O 1
ATOM 710 N N . THR A 1 91 ? 11.056 -10.493 -22.998 1.00 94.31 91 THR A N 1
ATOM 711 C CA . THR A 1 91 ? 10.409 -9.633 -24.000 1.00 94.31 91 THR A CA 1
ATOM 712 C C . THR A 1 91 ? 11.055 -8.243 -24.074 1.00 94.31 91 THR A C 1
ATOM 714 O O . THR A 1 91 ? 11.284 -7.716 -25.166 1.00 94.31 91 THR A O 1
ATOM 717 N N . ILE A 1 92 ? 11.382 -7.648 -22.923 1.00 93.81 92 ILE A N 1
ATOM 718 C CA . ILE A 1 92 ? 12.060 -6.347 -22.839 1.00 93.81 92 ILE A CA 1
ATOM 719 C C . ILE A 1 92 ? 13.486 -6.430 -23.402 1.00 93.81 92 ILE A C 1
ATOM 721 O O . ILE A 1 92 ? 13.877 -5.577 -24.197 1.00 93.81 92 ILE A O 1
ATOM 725 N N . THR A 1 93 ? 14.239 -7.467 -23.036 1.00 91.25 93 THR A N 1
ATOM 726 C CA . THR A 1 93 ? 15.638 -7.680 -23.452 1.00 91.25 93 THR A CA 1
ATOM 727 C C . THR A 1 93 ? 15.742 -7.970 -24.949 1.00 91.25 93 THR A C 1
ATOM 729 O O . THR A 1 93 ? 16.695 -7.556 -25.604 1.00 91.25 93 THR A O 1
ATOM 732 N N . MET A 1 94 ? 14.713 -8.588 -25.537 1.00 91.81 94 MET A N 1
ATOM 733 C CA . MET A 1 94 ? 14.569 -8.741 -26.989 1.00 91.81 94 MET A CA 1
ATOM 734 C C . MET A 1 94 ? 14.261 -7.422 -27.728 1.00 91.81 94 MET A C 1
ATOM 736 O O . MET A 1 94 ? 14.137 -7.428 -28.955 1.00 91.81 94 MET A O 1
ATOM 740 N N . GLY A 1 95 ? 14.132 -6.296 -27.018 1.00 90.12 95 GLY A N 1
ATOM 741 C CA . GLY A 1 95 ? 13.920 -4.971 -27.602 1.00 90.12 95 GLY A CA 1
ATOM 742 C C . GLY A 1 95 ? 12.466 -4.673 -27.972 1.00 90.12 95 GLY A C 1
ATOM 743 O O . GLY A 1 95 ? 12.216 -3.892 -28.900 1.00 90.12 95 GLY A O 1
ATOM 744 N N . ASP A 1 96 ? 11.485 -5.279 -27.285 1.00 93.94 96 ASP A N 1
ATOM 745 C CA . ASP A 1 96 ? 10.074 -4.959 -27.513 1.00 93.94 96 ASP A CA 1
ATOM 746 C C . ASP A 1 96 ? 9.769 -3.487 -27.194 1.00 93.94 96 ASP A C 1
ATOM 748 O O . ASP A 1 96 ? 9.632 -3.052 -26.046 1.00 93.94 96 ASP A O 1
ATOM 752 N N . GLN A 1 97 ? 9.575 -2.713 -28.260 1.00 92.38 97 GLN A N 1
ATOM 753 C CA . GLN A 1 97 ? 9.311 -1.280 -28.190 1.00 92.38 97 GLN A CA 1
ATOM 754 C C . GLN A 1 97 ? 8.022 -0.945 -27.435 1.00 92.38 97 GLN A C 1
ATOM 756 O O . GLN A 1 97 ? 7.890 0.160 -26.908 1.00 92.38 97 GLN A O 1
ATOM 761 N N . SER A 1 98 ? 7.043 -1.855 -27.402 1.00 94.00 98 SER A N 1
ATOM 762 C CA . SER A 1 98 ? 5.794 -1.621 -26.673 1.00 94.00 98 SER A CA 1
ATOM 763 C C . SER A 1 98 ? 6.035 -1.603 -25.164 1.00 94.00 98 SER A C 1
ATOM 765 O O . SER A 1 98 ? 5.591 -0.674 -24.480 1.00 94.00 98 SER A O 1
ATOM 767 N N . SER A 1 99 ? 6.772 -2.588 -24.654 1.00 93.94 99 SER A N 1
ATOM 768 C CA . SER A 1 99 ? 7.116 -2.711 -23.236 1.00 93.94 99 SER A CA 1
ATOM 769 C C . SER A 1 99 ? 8.003 -1.557 -22.767 1.00 93.94 99 SER A C 1
ATOM 771 O O . SER A 1 99 ? 7.688 -0.900 -21.771 1.00 93.94 99 SER A O 1
ATOM 773 N N . LEU A 1 100 ? 9.032 -1.209 -23.546 1.00 93.56 100 LEU A N 1
ATOM 774 C CA . LEU A 1 100 ? 9.921 -0.075 -23.257 1.00 93.56 100 LEU A CA 1
ATOM 775 C C . LEU A 1 100 ? 9.161 1.257 -23.168 1.00 93.56 100 LEU A C 1
ATOM 777 O O . LEU A 1 100 ? 9.323 2.025 -22.214 1.00 93.56 100 LEU A O 1
ATOM 781 N N . ARG A 1 101 ? 8.231 1.506 -24.102 1.00 93.44 101 ARG A N 1
ATOM 782 C CA . ARG A 1 101 ? 7.374 2.705 -24.074 1.00 93.44 101 ARG A CA 1
ATOM 783 C C . ARG A 1 101 ? 6.446 2.744 -22.863 1.00 93.44 101 ARG A C 1
ATOM 785 O O . ARG A 1 101 ? 6.239 3.826 -22.310 1.00 93.44 101 ARG A O 1
ATOM 792 N N . HIS A 1 102 ? 5.888 1.605 -22.445 1.00 93.62 102 HIS A N 1
ATOM 793 C CA . HIS A 1 102 ? 5.051 1.536 -21.242 1.00 93.62 102 HIS A CA 1
ATOM 794 C C . HIS A 1 102 ? 5.848 1.861 -19.977 1.00 93.62 102 HIS A C 1
ATOM 796 O O . HIS A 1 102 ? 5.355 2.605 -19.126 1.00 93.62 102 HIS A O 1
ATOM 802 N N . LEU A 1 103 ? 7.083 1.362 -19.882 1.00 95.44 103 LEU A N 1
ATOM 803 C CA . LEU A 1 103 ? 7.993 1.609 -18.762 1.00 95.44 103 LEU A CA 1
ATOM 804 C C . LEU A 1 103 ? 8.655 2.994 -18.804 1.00 95.44 103 LEU A C 1
ATOM 806 O O . LEU A 1 103 ? 9.159 3.455 -17.780 1.00 95.44 103 LEU A O 1
ATOM 810 N N . LYS A 1 104 ? 8.599 3.685 -19.952 1.00 94.56 104 LYS A N 1
ATOM 811 C CA . LYS A 1 104 ? 9.337 4.929 -20.225 1.00 94.56 104 LYS A CA 1
ATOM 812 C C . LYS A 1 104 ? 10.838 4.760 -19.979 1.00 94.56 104 LYS A C 1
ATOM 814 O O . LYS A 1 104 ? 11.431 5.535 -19.231 1.00 94.56 104 LYS A O 1
ATOM 819 N N . VAL A 1 105 ? 11.400 3.715 -20.571 1.00 92.50 105 VAL A N 1
ATOM 820 C CA . VAL A 1 105 ? 12.823 3.372 -20.501 1.00 92.50 105 VAL A CA 1
ATOM 821 C C . VAL A 1 105 ? 13.355 3.276 -21.926 1.00 92.50 105 VAL A C 1
ATOM 823 O O . VAL A 1 105 ? 12.653 2.780 -22.808 1.00 92.50 105 VAL A O 1
ATOM 826 N N . ASP A 1 106 ? 14.568 3.774 -22.140 1.00 89.88 106 ASP A N 1
ATOM 827 C CA . ASP A 1 106 ? 15.297 3.616 -23.398 1.00 89.88 106 ASP A CA 1
ATOM 828 C C . ASP A 1 106 ? 16.087 2.297 -23.380 1.00 89.88 106 ASP A C 1
ATOM 830 O O . ASP A 1 106 ? 16.458 1.808 -22.315 1.00 89.88 106 ASP A O 1
ATOM 834 N N . GLU A 1 107 ? 16.400 1.727 -24.547 1.00 86.44 107 GLU A N 1
ATOM 835 C CA . GLU A 1 107 ? 17.144 0.453 -24.652 1.00 86.44 107 GLU A CA 1
ATOM 836 C C . GLU A 1 107 ? 18.501 0.465 -23.929 1.00 86.44 107 GLU A C 1
ATOM 838 O O . GLU A 1 107 ? 19.008 -0.581 -23.543 1.00 86.44 107 GLU A O 1
ATOM 843 N N . SER A 1 108 ? 19.092 1.644 -23.726 1.00 87.69 108 SER A N 1
ATOM 844 C CA . SER A 1 108 ? 20.362 1.809 -23.018 1.00 87.69 108 SER A CA 1
ATOM 845 C C . SER A 1 108 ? 20.244 1.836 -21.489 1.00 87.69 108 SER A C 1
ATOM 847 O O . SER A 1 108 ? 21.273 1.892 -20.826 1.00 87.69 108 SER A O 1
ATOM 849 N N . ASP A 1 109 ? 19.032 1.860 -20.923 1.00 89.62 109 ASP A N 1
ATOM 850 C CA . ASP A 1 109 ? 18.784 2.057 -19.482 1.00 89.62 109 ASP A CA 1
ATOM 851 C C . ASP A 1 109 ? 17.954 0.915 -18.864 1.00 89.62 109 ASP A C 1
ATOM 853 O O . ASP A 1 109 ? 17.140 1.119 -17.959 1.00 89.62 109 ASP A O 1
ATOM 857 N N . LEU A 1 110 ? 18.139 -0.315 -19.359 1.00 89.31 110 LEU A N 1
ATOM 858 C CA . LEU A 1 110 ? 17.423 -1.497 -18.857 1.00 89.31 110 LEU A CA 1
ATOM 859 C C . LEU A 1 110 ? 17.723 -1.794 -17.379 1.00 89.31 110 LEU A C 1
ATOM 861 O O . LEU A 1 110 ? 16.850 -2.295 -16.672 1.00 89.31 110 LEU A O 1
ATOM 865 N N . ASP A 1 111 ? 18.899 -1.399 -16.885 1.00 89.38 111 ASP A N 1
ATOM 866 C CA . ASP A 1 111 ? 19.309 -1.558 -15.481 1.00 89.38 111 ASP A CA 1
ATOM 867 C C . ASP A 1 111 ? 18.419 -0.776 -14.494 1.00 89.38 111 ASP A C 1
ATOM 869 O O . ASP A 1 111 ? 18.405 -1.053 -13.291 1.00 89.38 111 ASP A O 1
ATOM 873 N N . SER A 1 112 ? 17.659 0.210 -14.984 1.00 89.75 112 SER A N 1
ATOM 874 C CA . SER A 1 112 ? 16.698 0.974 -14.182 1.00 89.75 112 SER A CA 1
ATOM 875 C C . SER A 1 112 ? 15.400 0.209 -13.890 1.00 89.75 112 SER A C 1
ATOM 877 O O . SER A 1 112 ? 14.634 0.607 -13.001 1.00 89.75 112 SER A O 1
ATOM 879 N N . ILE A 1 113 ? 15.143 -0.883 -14.619 1.00 94.50 113 ILE A N 1
ATOM 880 C CA . ILE A 1 113 ? 13.918 -1.670 -14.515 1.00 94.50 113 ILE A CA 1
ATOM 881 C C . ILE A 1 113 ? 13.977 -2.548 -13.263 1.00 94.50 113 ILE A C 1
ATOM 883 O O . ILE A 1 113 ? 14.939 -3.257 -12.981 1.00 94.50 113 ILE A O 1
ATOM 887 N N . LEU A 1 114 ? 12.906 -2.494 -12.483 1.00 96.00 114 LEU A N 1
ATOM 888 C CA . LEU A 1 114 ? 12.728 -3.209 -11.228 1.00 96.00 114 LEU A CA 1
ATOM 889 C C . LEU A 1 114 ? 11.580 -4.207 -11.361 1.00 96.00 114 LEU A C 1
ATOM 891 O O . LEU A 1 114 ? 10.745 -4.104 -12.258 1.00 96.00 114 LEU A O 1
ATOM 895 N N . PHE A 1 115 ? 11.483 -5.136 -10.414 1.00 97.06 115 PHE A N 1
ATOM 896 C CA . PHE A 1 115 ? 10.326 -6.013 -10.306 1.00 97.06 115 PHE A CA 1
ATOM 897 C C . PHE A 1 115 ? 9.902 -6.239 -8.861 1.00 97.06 115 PHE A C 1
ATOM 899 O O . PHE A 1 115 ? 10.670 -6.025 -7.919 1.00 97.06 115 PHE A O 1
ATOM 906 N N . GLN A 1 116 ? 8.651 -6.657 -8.698 1.00 97.69 116 GLN A N 1
ATOM 907 C CA . GLN A 1 116 ? 8.113 -7.152 -7.443 1.00 97.69 116 GLN A CA 1
ATOM 908 C C . GLN A 1 116 ? 7.180 -8.330 -7.710 1.00 97.69 116 GLN A C 1
ATOM 910 O O . GLN A 1 116 ? 6.209 -8.198 -8.452 1.00 97.69 116 GLN A O 1
ATOM 915 N N . GLU A 1 117 ? 7.450 -9.441 -7.034 1.00 97.31 117 GLU A N 1
ATOM 916 C CA . GLU A 1 117 ? 6.591 -10.624 -7.005 1.00 97.31 117 GLU A CA 1
ATOM 917 C C . GLU A 1 117 ? 5.357 -10.402 -6.122 1.00 97.31 117 GLU A C 1
ATOM 919 O O . GLU A 1 117 ? 5.433 -9.756 -5.068 1.00 97.31 117 GLU A O 1
ATOM 924 N N . PHE A 1 118 ? 4.236 -10.990 -6.526 1.00 96.31 118 PHE A N 1
ATOM 925 C CA . PHE A 1 118 ? 2.988 -11.024 -5.771 1.00 96.31 118 PHE A CA 1
ATOM 926 C C . PHE A 1 118 ? 2.451 -12.456 -5.695 1.00 96.31 118 PHE A C 1
ATOM 928 O O . PHE A 1 118 ? 2.887 -13.343 -6.421 1.00 96.31 118 PHE A O 1
ATOM 935 N N . GLN A 1 119 ? 1.504 -12.709 -4.789 1.00 93.19 119 GLN A N 1
ATOM 936 C CA . GLN A 1 119 ? 0.932 -14.055 -4.638 1.00 93.19 119 GLN A CA 1
ATOM 937 C C . GLN A 1 119 ? 0.014 -14.441 -5.806 1.00 93.19 119 GLN A C 1
ATOM 939 O O . GLN A 1 119 ? -0.182 -15.625 -6.076 1.00 93.19 119 GLN A O 1
ATOM 944 N N . SER A 1 120 ? -0.580 -13.450 -6.469 1.00 95.44 120 SER A N 1
ATOM 945 C CA . SER A 1 120 ? -1.459 -13.627 -7.622 1.00 95.44 120 SER A CA 1
ATOM 946 C C . SER A 1 120 ? -1.419 -12.399 -8.527 1.00 95.44 120 SER A C 1
ATOM 948 O O . SER A 1 120 ? -1.079 -11.298 -8.078 1.00 95.44 120 SER A O 1
ATOM 950 N N . ILE A 1 121 ? -1.830 -12.580 -9.786 1.00 96.94 121 ILE A N 1
ATOM 951 C CA . ILE A 1 121 ? -1.997 -11.471 -10.730 1.00 96.94 121 ILE A CA 1
ATOM 952 C C . ILE A 1 121 ? -3.026 -10.452 -10.224 1.00 96.94 121 ILE A C 1
ATOM 954 O O . ILE A 1 121 ? -2.748 -9.259 -10.246 1.00 96.94 121 ILE A O 1
ATOM 958 N N . ASP A 1 122 ? -4.142 -10.904 -9.638 1.00 96.25 122 ASP A N 1
ATOM 959 C CA . ASP A 1 122 ? -5.173 -10.014 -9.081 1.00 96.25 122 ASP A CA 1
ATOM 960 C C . ASP A 1 122 ? -4.589 -9.052 -8.029 1.00 96.25 122 ASP A C 1
ATOM 962 O O . ASP A 1 122 ? -4.913 -7.866 -7.989 1.00 96.25 122 ASP A O 1
ATOM 966 N N . GLN A 1 123 ? -3.690 -9.545 -7.167 1.00 95.19 123 GLN A N 1
ATOM 967 C CA . GLN A 1 123 ? -3.037 -8.708 -6.161 1.00 95.19 123 GLN A CA 1
ATOM 968 C C . GLN A 1 123 ? -2.106 -7.672 -6.811 1.00 95.19 123 GLN A C 1
ATOM 970 O O . GLN A 1 123 ? -2.067 -6.522 -6.363 1.00 95.19 123 GLN A O 1
ATOM 975 N N . ALA A 1 124 ? -1.383 -8.061 -7.865 1.00 97.75 124 ALA A N 1
ATOM 976 C CA . ALA A 1 124 ? -0.535 -7.159 -8.637 1.00 97.75 124 ALA A CA 1
ATOM 977 C C . ALA A 1 124 ? -1.362 -6.074 -9.354 1.00 97.75 124 ALA A C 1
ATOM 979 O O . ALA A 1 124 ? -1.006 -4.898 -9.282 1.00 97.75 124 ALA A O 1
ATOM 980 N N . GLU A 1 125 ? -2.499 -6.427 -9.960 1.00 97.81 125 GLU A N 1
ATOM 981 C CA . GLU A 1 125 ? -3.427 -5.474 -10.588 1.00 97.81 125 GLU A CA 1
ATOM 982 C C . GLU A 1 125 ? -3.959 -4.447 -9.586 1.00 97.81 125 GLU A C 1
ATOM 984 O O . GLU A 1 125 ? -3.983 -3.249 -9.864 1.00 97.81 125 GLU A O 1
ATOM 989 N N . ILE A 1 126 ? -4.310 -4.881 -8.374 1.00 96.00 126 ILE A N 1
ATOM 990 C CA . ILE A 1 126 ? -4.800 -3.971 -7.333 1.00 96.00 126 ILE A CA 1
ATOM 991 C C . ILE A 1 126 ? -3.716 -2.970 -6.929 1.00 96.00 126 ILE A C 1
ATOM 993 O O . ILE A 1 126 ? -3.984 -1.769 -6.823 1.00 96.00 126 ILE A O 1
ATOM 997 N N . VAL A 1 127 ? -2.477 -3.429 -6.729 1.00 97.31 127 VAL A N 1
ATOM 998 C CA . VAL A 1 127 ? -1.350 -2.526 -6.451 1.00 97.31 127 VAL A CA 1
ATOM 999 C C . VAL A 1 127 ? -1.106 -1.580 -7.626 1.00 97.31 127 VAL A C 1
ATOM 1001 O O . VAL A 1 127 ? -0.879 -0.383 -7.411 1.00 97.31 127 VAL A O 1
ATOM 1004 N N . TYR A 1 128 ? -1.210 -2.087 -8.854 1.00 97.38 128 TYR A N 1
ATOM 1005 C CA . TYR A 1 128 ? -1.088 -1.298 -10.069 1.00 97.38 128 TYR A CA 1
ATOM 1006 C C . TYR A 1 128 ? -2.111 -0.157 -10.112 1.00 97.38 128 TYR A C 1
ATOM 1008 O O . TYR A 1 128 ? -1.736 1.014 -10.165 1.00 97.38 128 TYR A O 1
ATOM 1016 N N . ASP A 1 129 ? -3.396 -0.464 -9.978 1.00 95.06 129 ASP A N 1
ATOM 1017 C CA . ASP A 1 129 ? -4.481 0.518 -10.034 1.00 95.06 129 ASP A CA 1
ATOM 1018 C C . ASP A 1 129 ? -4.381 1.583 -8.932 1.00 95.06 129 ASP A C 1
ATOM 1020 O O . ASP A 1 129 ? -4.714 2.766 -9.125 1.00 95.06 129 ASP A O 1
ATOM 1024 N N . GLN A 1 130 ? -3.900 1.192 -7.748 1.00 92.81 130 GLN A N 1
ATOM 1025 C CA . GLN A 1 130 ? -3.729 2.122 -6.637 1.00 92.81 130 GLN A CA 1
ATOM 1026 C C . GLN A 1 130 ? -2.522 3.046 -6.818 1.00 92.81 130 GLN A C 1
ATOM 1028 O O . GLN A 1 130 ? -2.625 4.224 -6.455 1.00 92.81 130 GLN A O 1
ATOM 1033 N N . LEU A 1 131 ? -1.416 2.581 -7.405 1.00 94.69 131 LEU A N 1
ATOM 1034 C CA . LEU A 1 131 ? -0.141 3.304 -7.332 1.00 94.69 131 LEU A CA 1
ATOM 1035 C C . LEU A 1 131 ? 0.464 3.730 -8.676 1.00 94.69 131 LEU A C 1
ATOM 1037 O O . LEU A 1 131 ? 1.276 4.653 -8.727 1.00 94.69 131 LEU A O 1
ATOM 1041 N N . PHE A 1 132 ? 0.097 3.096 -9.780 1.00 95.94 132 PHE A N 1
ATOM 1042 C CA . PHE A 1 132 ? 0.747 3.322 -11.065 1.00 95.94 132 PHE A CA 1
ATOM 1043 C C . PHE A 1 132 ? 0.059 4.403 -11.883 1.00 95.94 132 PHE A C 1
ATOM 1045 O O . PHE A 1 132 ? -1.091 4.778 -11.654 1.00 95.94 132 PHE A O 1
ATOM 1052 N N . ASN A 1 133 ? 0.809 4.956 -12.840 1.00 93.19 133 ASN A N 1
ATOM 1053 C CA . ASN A 1 133 ? 0.352 6.012 -13.747 1.00 93.19 133 ASN A CA 1
ATOM 1054 C C . ASN A 1 133 ? -0.115 7.298 -13.040 1.00 93.19 133 ASN A C 1
ATOM 1056 O O . ASN A 1 133 ? -0.776 8.148 -13.637 1.00 93.19 133 ASN A O 1
ATOM 1060 N N . LYS A 1 134 ? 0.296 7.461 -11.783 1.00 91.06 134 LYS A N 1
ATOM 1061 C CA . LYS A 1 134 ? 0.016 8.585 -10.893 1.00 91.06 134 LYS A CA 1
ATOM 1062 C C . LYS A 1 134 ? 1.297 9.375 -10.631 1.00 91.06 134 LYS A C 1
ATOM 1064 O O . LYS A 1 134 ? 2.401 8.842 -10.736 1.00 91.06 134 LYS A O 1
ATOM 1069 N N . ARG A 1 135 ? 1.150 10.666 -10.332 1.00 88.00 135 ARG A N 1
ATOM 1070 C CA . ARG A 1 135 ? 2.264 11.569 -10.020 1.00 88.00 135 ARG A CA 1
ATOM 1071 C C . ARG A 1 135 ? 2.309 11.813 -8.519 1.00 88.00 135 ARG A C 1
ATOM 1073 O O . ARG A 1 135 ? 1.308 12.215 -7.946 1.00 88.00 135 ARG A O 1
ATOM 1080 N N . TYR A 1 136 ? 3.463 11.619 -7.902 1.00 88.31 136 TYR A N 1
ATOM 1081 C CA . TYR A 1 136 ? 3.655 11.790 -6.468 1.00 88.31 136 TYR A CA 1
ATOM 1082 C C . TYR A 1 136 ? 4.724 12.842 -6.192 1.00 88.31 136 TYR A C 1
ATOM 1084 O O . TYR A 1 136 ? 5.755 12.848 -6.871 1.00 88.31 136 TYR A O 1
ATOM 1092 N N . PRO A 1 137 ? 4.526 13.727 -5.207 1.00 85.19 137 PRO A N 1
ATOM 1093 C CA . PRO A 1 137 ? 5.590 14.604 -4.744 1.00 85.19 137 PRO A CA 1
ATOM 1094 C C . PRO A 1 137 ? 6.664 13.797 -4.005 1.00 85.19 137 PRO A C 1
ATOM 1096 O O . PRO A 1 137 ? 6.357 12.924 -3.192 1.00 85.19 137 PRO A O 1
ATOM 1099 N N . ILE A 1 138 ? 7.933 14.107 -4.280 1.00 83.69 138 ILE A N 1
ATOM 1100 C CA . ILE A 1 138 ? 9.076 13.593 -3.510 1.00 83.69 138 ILE A CA 1
ATOM 1101 C C . ILE A 1 138 ? 9.009 14.161 -2.086 1.00 83.69 138 ILE A C 1
ATOM 1103 O O . ILE A 1 138 ? 9.174 13.428 -1.114 1.00 83.69 138 ILE A O 1
ATOM 1107 N N . GLU A 1 139 ? 8.670 15.448 -1.968 1.00 78.50 139 GLU A N 1
ATOM 1108 C CA . GLU A 1 139 ? 8.431 16.143 -0.703 1.00 78.50 139 GLU A CA 1
ATOM 1109 C C . GLU A 1 139 ? 7.006 16.713 -0.691 1.00 78.50 139 GLU A C 1
ATOM 1111 O O . GLU A 1 139 ? 6.702 17.673 -1.399 1.00 78.50 139 GLU A O 1
ATOM 1116 N N . GLU A 1 140 ? 6.111 16.112 0.103 1.00 67.50 140 GLU A N 1
ATOM 1117 C CA . GLU A 1 140 ? 4.689 16.506 0.156 1.00 67.50 140 GLU A CA 1
ATOM 1118 C C . GLU A 1 140 ? 4.462 17.937 0.659 1.00 67.50 140 GLU A C 1
ATOM 1120 O O . GLU A 1 140 ? 3.465 18.558 0.292 1.00 67.50 140 GLU A O 1
ATOM 1125 N N . ASP A 1 141 ? 5.388 18.470 1.458 1.00 62.28 141 ASP A N 1
ATOM 1126 C CA . ASP A 1 141 ? 5.266 19.797 2.067 1.00 62.28 141 ASP A CA 1
ATOM 1127 C C . ASP A 1 141 ? 5.697 20.943 1.132 1.00 62.28 141 ASP A C 1
ATOM 1129 O O . ASP A 1 141 ? 5.408 22.105 1.425 1.00 62.28 141 ASP A O 1
ATOM 1133 N N . LEU A 1 142 ? 6.365 20.648 0.005 1.00 57.06 142 LEU A N 1
ATOM 1134 C CA . LEU A 1 142 ? 6.922 21.678 -0.881 1.00 57.06 142 LEU A CA 1
ATOM 1135 C C . LEU A 1 142 ? 5.996 22.088 -2.033 1.00 57.06 142 LEU A C 1
ATOM 1137 O O . LEU A 1 142 ? 5.984 23.262 -2.397 1.00 57.06 142 LEU A O 1
ATOM 1141 N N . LEU A 1 143 ? 5.216 21.173 -2.616 1.00 52.56 143 LEU A N 1
ATOM 1142 C CA . LEU A 1 143 ? 4.298 21.482 -3.720 1.00 52.56 143 LEU A CA 1
ATOM 1143 C C . LEU A 1 143 ? 3.224 20.395 -3.861 1.00 52.56 143 LEU A C 1
ATOM 1145 O O . LEU A 1 143 ? 3.547 19.228 -4.048 1.00 52.56 143 LEU A O 1
ATOM 1149 N N . CYS A 1 144 ? 1.951 20.792 -3.866 1.00 51.97 144 CYS A N 1
ATOM 1150 C CA . CYS A 1 144 ? 0.850 19.963 -4.362 1.00 51.97 144 CYS A CA 1
ATOM 1151 C C . CYS A 1 144 ? 0.070 20.778 -5.397 1.00 51.97 144 CYS A C 1
ATOM 1153 O O . CYS A 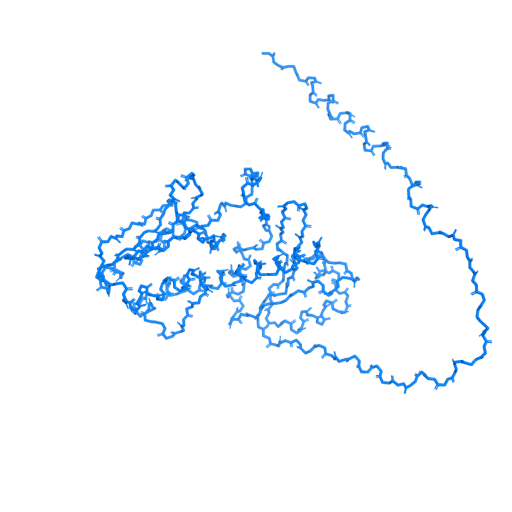1 144 ? -0.515 21.810 -5.053 1.00 51.97 144 CYS A O 1
ATOM 1155 N N . ASN A 1 145 ? 0.039 20.330 -6.654 1.00 54.22 145 ASN A N 1
ATOM 1156 C CA . ASN A 1 145 ? -0.953 20.837 -7.595 1.00 54.22 145 ASN A CA 1
ATOM 1157 C C . ASN A 1 145 ? -2.323 20.271 -7.203 1.00 54.22 145 ASN A C 1
ATOM 1159 O O . ASN A 1 145 ? -2.428 19.149 -6.715 1.00 54.22 145 ASN A O 1
ATOM 1163 N N . ILE A 1 146 ? -3.397 21.023 -7.455 1.00 48.16 146 ILE A N 1
ATOM 1164 C CA . ILE A 1 146 ? -4.780 20.605 -7.138 1.00 48.16 146 ILE A CA 1
ATOM 1165 C C . ILE A 1 146 ? -5.155 19.271 -7.826 1.00 48.16 146 ILE A C 1
ATOM 1167 O O . ILE A 1 146 ? -6.046 18.567 -7.360 1.00 48.16 146 ILE A O 1
ATOM 1171 N N . SER A 1 147 ? -4.474 18.926 -8.922 1.00 48.88 147 SER A N 1
ATOM 1172 C CA . SER A 1 147 ? -4.672 17.708 -9.715 1.00 48.88 147 SER A CA 1
ATOM 1173 C C . SER A 1 147 ? -3.827 16.504 -9.285 1.00 48.88 147 SER A C 1
ATOM 1175 O O . SER A 1 147 ? -3.995 15.435 -9.868 1.00 48.88 147 SER A O 1
ATOM 1177 N N . ASP A 1 148 ? -2.896 16.658 -8.341 1.00 57.62 148 ASP A N 1
ATOM 1178 C CA . ASP A 1 148 ? -2.067 15.535 -7.899 1.00 57.62 148 ASP A CA 1
ATOM 1179 C C . ASP A 1 148 ? -2.923 14.560 -7.051 1.00 57.62 148 ASP A C 1
ATOM 1181 O O . ASP A 1 148 ? -3.796 15.004 -6.295 1.00 57.62 148 ASP A O 1
ATOM 1185 N N . PRO A 1 149 ? -2.746 13.230 -7.195 1.00 54.09 149 PRO A N 1
ATOM 1186 C CA . PRO A 1 149 ? -3.463 12.228 -6.409 1.00 54.09 149 PRO A CA 1
ATOM 1187 C C . PRO A 1 149 ? -3.343 12.537 -4.913 1.00 54.09 149 PRO A C 1
ATOM 1189 O O . PRO A 1 149 ? -2.280 12.913 -4.423 1.00 54.09 149 PRO A O 1
ATOM 1192 N N . GLY A 1 150 ? -4.479 12.433 -4.221 1.00 57.38 150 GLY A N 1
ATOM 1193 C CA . GLY A 1 150 ? -4.688 12.983 -2.886 1.00 57.38 150 GLY A CA 1
ATOM 1194 C C . GLY A 1 150 ? -3.659 12.569 -1.829 1.00 57.38 150 GLY A C 1
ATOM 1195 O O . GLY A 1 150 ? -3.007 11.536 -1.917 1.00 57.38 150 GLY A O 1
ATOM 1196 N N . PHE A 1 151 ? -3.573 13.426 -0.810 1.00 66.88 151 PHE A N 1
ATOM 1197 C CA . PHE A 1 151 ? -2.700 13.362 0.362 1.00 66.88 151 PHE A CA 1
ATOM 1198 C C . PHE A 1 151 ? -2.433 11.949 0.894 1.00 66.88 151 PHE A C 1
ATOM 1200 O O . PHE A 1 151 ? -3.362 11.158 1.071 1.00 66.88 151 PHE A O 1
ATOM 1207 N N . SER A 1 152 ? -1.178 11.687 1.272 1.00 81.19 152 SER A N 1
ATOM 1208 C CA . SER A 1 152 ? -0.837 10.504 2.056 1.00 81.19 152 SER A CA 1
ATOM 1209 C C . SER A 1 152 ? -1.690 10.379 3.309 1.00 81.19 152 SER A C 1
ATOM 1211 O O . SER A 1 152 ? -2.088 11.369 3.936 1.00 81.19 152 SER A O 1
ATOM 1213 N N . TRP A 1 153 ? -1.920 9.134 3.710 1.00 90.81 153 TRP A N 1
ATOM 1214 C CA . TRP A 1 153 ? -2.443 8.848 5.032 1.00 90.81 153 TRP A CA 1
ATOM 1215 C C . TRP A 1 153 ? -1.336 9.041 6.076 1.00 90.81 153 TRP A C 1
ATOM 1217 O O . TRP A 1 153 ? -0.159 8.782 5.819 1.00 90.81 153 TRP A O 1
ATOM 1227 N N . TRP A 1 154 ? -1.721 9.484 7.270 1.00 90.56 154 TRP A N 1
ATOM 1228 C CA . TRP A 1 154 ? -0.805 9.794 8.368 1.00 90.56 154 TRP A CA 1
ATOM 1229 C C . TRP A 1 154 ? -1.142 8.965 9.593 1.00 90.56 154 TRP A C 1
ATOM 1231 O O . TRP A 1 154 ? -2.185 9.186 10.216 1.00 90.56 154 TRP A O 1
ATOM 1241 N N . TYR A 1 155 ? -0.243 8.059 9.951 1.00 92.69 155 TYR A N 1
ATOM 1242 C CA . TYR A 1 155 ? -0.351 7.173 11.098 1.00 92.69 155 TYR A CA 1
ATOM 1243 C C . TYR A 1 155 ? 0.318 7.775 12.332 1.00 92.69 155 TYR A C 1
ATOM 1245 O O . TYR A 1 155 ? 1.433 8.290 12.280 1.00 92.69 155 TYR A O 1
ATOM 1253 N N . GLY A 1 156 ? -0.379 7.712 13.459 1.00 91.50 156 GLY A N 1
ATOM 1254 C CA . GLY A 1 156 ? 0.141 8.047 14.773 1.00 91.50 156 GLY A CA 1
ATOM 1255 C C . GLY A 1 156 ? -0.209 6.940 15.750 1.00 91.50 156 GLY A C 1
ATOM 1256 O O . GLY A 1 156 ? -1.390 6.686 15.998 1.00 91.50 156 GLY A O 1
ATOM 1257 N N . LYS A 1 157 ? 0.820 6.314 16.312 1.00 92.31 157 LYS A N 1
ATOM 1258 C CA . LYS A 1 157 ? 0.693 5.365 17.415 1.00 92.31 157 LYS A CA 1
ATOM 1259 C C . LYS A 1 157 ? 0.393 6.125 18.705 1.00 92.31 157 LYS A C 1
ATOM 1261 O O . LYS A 1 157 ? 0.986 7.175 18.958 1.00 92.31 157 LYS A O 1
ATOM 1266 N N . THR A 1 158 ? -0.542 5.623 19.497 1.00 90.88 158 THR A N 1
ATOM 1267 C CA . THR A 1 158 ? -0.834 6.130 20.843 1.00 90.88 158 THR A CA 1
ATOM 1268 C C . THR A 1 158 ? -0.510 5.051 21.869 1.00 90.88 158 THR A C 1
ATOM 1270 O O . THR A 1 158 ? -0.275 3.898 21.512 1.00 90.88 158 THR A O 1
ATOM 1273 N N . GLU A 1 159 ? -0.471 5.415 23.151 1.00 90.06 159 GLU A N 1
ATOM 1274 C CA . GLU A 1 159 ? -0.253 4.440 24.229 1.00 90.06 159 GLU A CA 1
ATOM 1275 C C . GLU A 1 159 ? -1.334 3.349 24.240 1.00 90.06 159 GLU A C 1
ATOM 1277 O O . GLU A 1 159 ? -1.053 2.211 24.595 1.00 90.06 159 GLU A O 1
ATOM 1282 N N . ASP A 1 160 ? -2.551 3.698 23.817 1.00 94.12 160 ASP A N 1
ATOM 1283 C CA . ASP A 1 160 ? -3.761 2.881 23.881 1.00 94.12 160 ASP A CA 1
ATOM 1284 C C . ASP A 1 160 ? -4.280 2.383 22.517 1.00 94.12 160 ASP A C 1
ATOM 1286 O O . ASP A 1 160 ? -5.373 1.819 22.440 1.00 94.12 160 ASP A O 1
ATOM 1290 N N . GLY A 1 161 ? -3.532 2.587 21.428 1.00 95.38 161 GLY A N 1
ATOM 1291 C CA . GLY A 1 161 ? -3.943 2.181 20.084 1.00 95.38 161 GLY A CA 1
ATOM 1292 C C . GLY A 1 161 ? -3.300 3.010 18.979 1.00 95.38 161 GLY A C 1
ATOM 1293 O O . GLY A 1 161 ? -2.089 3.239 18.970 1.00 95.38 161 GLY A O 1
ATOM 1294 N N . PHE A 1 162 ? -4.105 3.443 18.007 1.00 95.88 162 PHE A N 1
ATOM 1295 C CA . PHE A 1 162 ? -3.608 4.237 16.887 1.00 95.88 162 PHE A CA 1
ATOM 1296 C C . PHE A 1 162 ? -4.637 5.215 16.317 1.00 95.88 162 PHE A C 1
ATOM 1298 O O . PHE A 1 162 ? -5.851 5.143 16.545 1.00 95.88 162 PHE A O 1
ATOM 1305 N N . ARG A 1 163 ? -4.120 6.135 15.502 1.00 94.75 163 ARG A N 1
ATOM 1306 C CA . ARG A 1 163 ? -4.890 7.074 14.695 1.00 94.75 163 ARG A CA 1
ATOM 1307 C C . ARG A 1 163 ? -4.296 7.209 13.302 1.00 94.75 163 ARG A C 1
ATOM 1309 O O . ARG A 1 163 ? -3.137 7.573 13.152 1.00 94.75 163 ARG A O 1
ATOM 1316 N N . ILE A 1 164 ? -5.137 7.050 12.293 1.00 94.12 164 ILE A N 1
ATOM 1317 C CA . ILE A 1 164 ? -4.849 7.367 10.899 1.00 94.12 164 ILE A CA 1
ATOM 1318 C C . ILE A 1 164 ? -5.647 8.601 10.514 1.00 94.12 164 ILE A C 1
ATOM 1320 O O . ILE A 1 164 ? -6.850 8.673 10.754 1.00 94.12 164 ILE A O 1
ATOM 1324 N N . ASN A 1 165 ? -4.986 9.580 9.911 1.00 91.19 165 ASN A N 1
ATOM 1325 C CA . ASN A 1 165 ? -5.637 10.739 9.312 1.00 91.19 165 ASN A CA 1
ATOM 1326 C C . ASN A 1 165 ? -5.482 10.639 7.801 1.00 91.19 165 ASN A C 1
ATOM 1328 O O . ASN A 1 165 ? -4.369 10.492 7.306 1.00 91.19 165 ASN A O 1
ATOM 1332 N N . PHE A 1 166 ? -6.587 10.747 7.074 1.00 88.25 166 PHE A N 1
ATOM 1333 C CA . PHE A 1 166 ? -6.601 10.587 5.619 1.00 88.25 166 PHE A CA 1
ATOM 1334 C C . PHE A 1 166 ? -6.178 11.859 4.865 1.00 88.25 166 PHE A C 1
ATOM 1336 O O . PHE A 1 166 ? -6.118 11.863 3.641 1.00 88.25 166 PHE A O 1
ATOM 1343 N N . LYS A 1 167 ? -5.923 12.961 5.585 1.00 78.56 167 LYS A N 1
ATOM 1344 C CA . LYS A 1 167 ? -5.439 14.242 5.047 1.00 78.56 167 LYS A CA 1
ATOM 1345 C C . LYS A 1 167 ? -4.458 14.891 6.025 1.00 78.56 167 LYS A C 1
ATOM 1347 O O . LYS A 1 167 ? -4.604 14.734 7.238 1.00 78.56 167 LYS A O 1
ATOM 1352 N N . SER A 1 168 ? -3.521 15.684 5.506 1.00 67.19 168 SER A N 1
ATOM 1353 C CA . SER A 1 168 ? -2.424 16.309 6.266 1.00 67.19 168 SER A CA 1
ATOM 1354 C C . SER A 1 168 ? -2.805 17.553 7.089 1.00 67.19 168 SER A C 1
ATOM 1356 O O . SER A 1 168 ? -1.926 18.175 7.681 1.00 67.19 168 SER A O 1
ATOM 1358 N N . HIS A 1 169 ? -4.084 17.961 7.146 1.00 54.28 169 HIS A N 1
ATOM 1359 C CA . HIS A 1 169 ? -4.489 19.269 7.689 1.00 54.28 169 HIS A CA 1
ATOM 1360 C C . HIS A 1 169 ? -3.862 19.586 9.050 1.00 54.28 169 HIS A C 1
ATOM 1362 O O . HIS A 1 169 ? -4.277 19.011 10.055 1.00 54.28 169 HIS A O 1
ATOM 1368 N N . LYS A 1 170 ? -2.910 20.539 9.042 1.00 50.16 170 LYS A N 1
ATOM 1369 C CA . LYS A 1 170 ? -2.285 21.201 10.201 1.00 50.16 170 LYS A CA 1
ATOM 1370 C C . LYS A 1 170 ? -2.318 20.304 11.432 1.00 50.16 170 LYS A C 1
ATOM 1372 O O . LYS A 1 170 ? -3.067 20.557 12.374 1.00 50.16 170 LYS A O 1
ATOM 1377 N N . LEU A 1 171 ? -1.553 19.218 11.376 1.00 53.19 171 LEU A N 1
ATOM 1378 C CA . LEU A 1 171 ? -1.463 18.253 12.461 1.00 53.19 171 LEU A CA 1
ATOM 1379 C C . LEU A 1 171 ? -0.714 18.909 13.628 1.00 53.19 171 LEU A C 1
ATOM 1381 O O . LEU A 1 171 ? 0.482 18.736 13.810 1.00 53.19 171 LEU A O 1
ATOM 1385 N N . SER A 1 172 ? -1.420 19.734 14.399 1.00 42.00 172 SER A N 1
ATOM 1386 C CA . SER A 1 172 ? -0.911 20.364 15.610 1.00 42.00 172 SER A CA 1
ATOM 1387 C C . SER A 1 172 ? -0.754 19.282 16.680 1.00 42.00 172 SER A C 1
ATOM 1389 O O . SER A 1 172 ? -1.715 18.921 17.354 1.00 42.00 172 SER A O 1
ATOM 1391 N N . GLY A 1 173 ? 0.440 18.705 16.791 1.00 49.84 173 GLY A N 1
ATOM 1392 C CA . GLY A 1 173 ? 0.769 17.720 17.819 1.00 49.84 173 GLY A CA 1
ATOM 1393 C C . GLY A 1 173 ? 2.234 17.307 17.746 1.00 49.84 173 GLY A C 1
ATOM 1394 O O . GLY A 1 173 ? 2.719 16.957 16.678 1.00 49.84 173 GLY A O 1
ATOM 1395 N N . ALA A 1 174 ? 2.922 17.350 18.885 1.00 42.19 174 ALA A N 1
ATOM 1396 C CA . ALA A 1 174 ? 4.360 17.123 19.043 1.00 42.19 174 ALA A CA 1
ATOM 1397 C C . ALA A 1 174 ? 4.786 15.636 18.972 1.00 42.19 174 ALA A C 1
ATOM 1399 O O . ALA A 1 174 ? 5.665 15.218 19.716 1.00 42.19 174 ALA A O 1
ATOM 1400 N N . GLY A 1 175 ? 4.142 14.825 18.129 1.00 56.56 175 GLY A N 1
ATOM 1401 C CA . GLY A 1 175 ? 4.443 13.395 17.998 1.00 56.56 175 GLY A CA 1
ATOM 1402 C C . GLY A 1 175 ? 5.009 13.049 16.626 1.00 56.56 175 GLY A C 1
ATOM 1403 O O . GLY A 1 175 ? 4.535 13.580 15.620 1.00 56.56 175 GLY A O 1
ATOM 1404 N N . GLU A 1 176 ? 5.978 12.133 16.589 1.00 65.75 176 GLU A N 1
ATOM 1405 C CA . GLU A 1 176 ? 6.431 11.488 15.355 1.00 65.75 176 GLU A CA 1
ATOM 1406 C C . GLU A 1 176 ? 5.240 10.766 14.714 1.00 65.75 176 GLU A C 1
ATOM 1408 O O . GLU A 1 176 ? 4.617 9.889 15.315 1.00 65.75 176 GLU A O 1
ATOM 1413 N N . ARG A 1 177 ? 4.866 11.185 13.504 1.00 78.56 177 ARG A N 1
ATOM 1414 C CA . ARG A 1 177 ? 3.832 10.521 12.710 1.00 78.56 177 ARG A CA 1
ATOM 1415 C C . ARG A 1 177 ? 4.474 9.879 11.505 1.00 78.56 177 ARG A C 1
ATOM 1417 O O . ARG A 1 177 ? 5.285 10.501 10.825 1.00 78.56 177 ARG A O 1
ATOM 1424 N N . LEU A 1 178 ? 4.062 8.651 11.234 1.00 87.06 178 LEU A N 1
ATOM 1425 C CA . LEU A 1 178 ? 4.505 7.902 10.078 1.00 87.06 178 LEU A CA 1
ATOM 1426 C C . LEU A 1 178 ? 3.618 8.256 8.886 1.00 87.06 178 LEU A C 1
ATOM 1428 O O . LEU A 1 178 ? 2.390 8.131 8.937 1.00 87.06 178 LEU A O 1
ATOM 1432 N N . LYS A 1 179 ? 4.247 8.687 7.799 1.00 88.81 179 LYS A N 1
ATOM 1433 C CA . LYS A 1 179 ? 3.591 8.805 6.502 1.00 88.81 179 LYS A CA 1
ATOM 1434 C C . LYS A 1 179 ? 3.361 7.395 5.955 1.00 88.81 179 LYS A C 1
ATOM 1436 O O . LYS A 1 179 ? 4.304 6.623 5.816 1.00 88.81 179 LYS A O 1
ATOM 1441 N N . LEU A 1 180 ? 2.106 7.046 5.683 1.00 91.25 180 LEU A N 1
ATOM 1442 C CA . LEU A 1 180 ? 1.755 5.724 5.156 1.00 91.25 180 LEU A CA 1
ATOM 1443 C C . LEU A 1 180 ? 1.795 5.661 3.626 1.00 91.25 180 LEU A C 1
ATOM 1445 O O . LEU A 1 180 ? 1.899 4.571 3.070 1.00 91.25 180 LEU A O 1
ATOM 1449 N N . GLY A 1 181 ? 1.700 6.808 2.956 1.00 88.62 181 GLY A N 1
ATOM 1450 C CA . GLY A 1 181 ? 1.506 6.878 1.513 1.00 88.62 181 GLY A CA 1
ATOM 1451 C C . GLY A 1 181 ? 0.029 6.871 1.099 1.00 88.62 181 GLY A C 1
ATOM 1452 O O . GLY A 1 181 ? -0.871 6.847 1.950 1.00 88.62 181 GLY A O 1
ATOM 1453 N N . PRO A 1 182 ? -0.237 6.899 -0.214 1.00 90.00 182 PRO A N 1
ATOM 1454 C CA . PRO A 1 182 ? -1.570 6.830 -0.800 1.00 90.00 182 PRO A CA 1
ATOM 1455 C C . PRO A 1 182 ? -2.026 5.367 -0.904 1.00 90.00 182 PRO A C 1
ATOM 1457 O O . PRO A 1 182 ? -2.210 4.833 -1.992 1.00 90.00 182 PRO A O 1
ATOM 1460 N N . ILE A 1 183 ? -2.168 4.698 0.242 1.00 91.81 183 ILE A N 1
ATOM 1461 C CA . ILE A 1 183 ? -2.386 3.242 0.291 1.00 91.81 183 ILE A CA 1
ATOM 1462 C C . ILE A 1 183 ? -3.825 2.801 -0.000 1.00 91.81 183 ILE A C 1
ATOM 1464 O O . ILE A 1 183 ? -4.105 1.608 -0.045 1.00 91.81 183 ILE A O 1
ATOM 1468 N N . GLY A 1 184 ? -4.745 3.742 -0.209 1.00 90.56 184 GLY A N 1
ATOM 1469 C CA . GLY A 1 184 ? -6.105 3.429 -0.626 1.00 90.56 184 GLY A CA 1
ATOM 1470 C C . GLY A 1 184 ? -6.983 4.660 -0.817 1.00 90.56 184 GLY A C 1
ATOM 1471 O O . GLY A 1 184 ? -6.697 5.753 -0.314 1.00 90.56 184 GLY A O 1
ATOM 1472 N N . ASP A 1 185 ? -8.099 4.465 -1.521 1.00 91.12 185 ASP A N 1
ATOM 1473 C CA . ASP A 1 185 ? -9.142 5.481 -1.648 1.00 91.12 185 ASP A CA 1
ATOM 1474 C C . ASP A 1 185 ? -9.836 5.715 -0.299 1.00 91.12 185 ASP A C 1
ATOM 1476 O O . ASP A 1 185 ? -10.258 4.777 0.383 1.00 91.12 185 ASP A O 1
ATOM 1480 N N . VAL A 1 186 ? -9.965 6.981 0.094 1.00 91.44 186 VAL A N 1
ATOM 1481 C CA . VAL A 1 186 ? -10.474 7.374 1.415 1.00 91.44 186 VAL A CA 1
ATOM 1482 C C . VAL A 1 186 ? -11.941 6.991 1.604 1.00 91.44 186 VAL A C 1
ATOM 1484 O O . VAL A 1 186 ? -12.327 6.560 2.693 1.00 91.44 186 VAL A O 1
ATOM 1487 N N . VAL A 1 187 ? -12.765 7.135 0.566 1.00 91.94 187 VAL A N 1
ATOM 1488 C CA . VAL A 1 18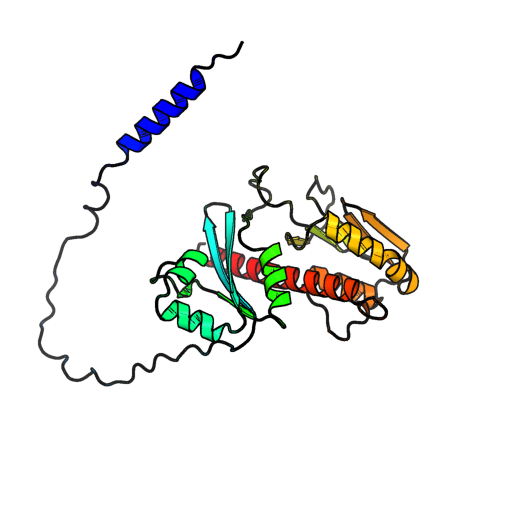7 ? -14.206 6.861 0.637 1.00 91.94 187 VAL A CA 1
ATOM 1489 C C . VAL A 1 187 ? -14.433 5.357 0.730 1.00 91.94 187 VAL A C 1
ATOM 1491 O O . VAL A 1 187 ? -15.146 4.892 1.625 1.00 91.94 187 VAL A O 1
ATOM 1494 N N . VAL A 1 188 ? -13.770 4.589 -0.137 1.00 93.31 188 VAL A N 1
ATOM 1495 C CA . VAL A 1 188 ? -13.822 3.123 -0.125 1.00 93.31 188 VAL A CA 1
ATOM 1496 C C . VAL A 1 188 ? -13.304 2.589 1.208 1.00 93.31 188 VAL A C 1
ATOM 1498 O O . VAL A 1 188 ? -13.986 1.797 1.857 1.00 93.31 188 VAL A O 1
ATOM 1501 N N . SER A 1 189 ? -12.153 3.072 1.672 1.00 94.75 189 SER A N 1
ATOM 1502 C CA . SER A 1 189 ? -11.549 2.616 2.927 1.00 94.75 189 SER A CA 1
ATOM 1503 C C . SER A 1 189 ? -12.426 2.944 4.131 1.00 94.75 189 SER A C 1
ATOM 1505 O O . SER A 1 189 ? -12.662 2.083 4.973 1.00 94.75 189 SER A O 1
ATOM 1507 N N . CYS A 1 190 ? -12.998 4.150 4.196 1.00 95.50 190 CYS A N 1
ATOM 1508 C CA . CYS A 1 190 ? -13.957 4.526 5.236 1.00 95.50 190 CYS A CA 1
ATOM 1509 C C . CYS A 1 190 ? -15.173 3.584 5.255 1.00 95.50 190 CYS A C 1
ATOM 1511 O O . CYS A 1 190 ? -15.587 3.125 6.324 1.00 95.50 190 CYS A O 1
ATOM 1513 N N . LEU A 1 191 ? -15.732 3.260 4.085 1.00 96.50 191 LEU A N 1
ATOM 1514 C CA . LEU A 1 191 ? -16.852 2.327 3.970 1.00 96.50 191 LEU A CA 1
ATOM 1515 C C . LEU A 1 191 ? -16.469 0.926 4.467 1.00 96.50 191 LEU A C 1
ATOM 1517 O O . LEU A 1 191 ? -17.230 0.322 5.223 1.00 96.50 191 LEU A O 1
ATOM 1521 N N . ARG A 1 192 ? -15.298 0.414 4.070 1.00 97.12 192 ARG A N 1
ATOM 1522 C CA . ARG A 1 192 ? -14.811 -0.919 4.455 1.00 97.12 192 ARG A CA 1
ATOM 1523 C C . ARG A 1 192 ? -14.479 -1.007 5.942 1.00 97.12 192 ARG A C 1
ATOM 1525 O O . ARG A 1 192 ? -14.962 -1.916 6.610 1.00 97.12 192 ARG A O 1
ATOM 1532 N N . PHE A 1 193 ? -13.782 -0.021 6.503 1.00 97.56 193 PHE A N 1
ATOM 1533 C CA . PHE A 1 193 ? -13.526 0.034 7.943 1.00 97.56 193 PHE A CA 1
ATOM 1534 C C . PHE A 1 193 ? -14.821 0.114 8.756 1.00 97.56 193 PHE A C 1
ATOM 1536 O O . PHE A 1 193 ? -14.924 -0.520 9.803 1.00 97.56 193 PHE A O 1
ATOM 1543 N N . ASN A 1 194 ? -15.845 0.835 8.283 1.00 97.44 194 ASN A N 1
ATOM 1544 C CA . ASN A 1 194 ? -17.134 0.863 8.979 1.00 97.44 194 ASN A CA 1
ATOM 1545 C C . ASN A 1 194 ? -17.811 -0.515 9.039 1.00 97.44 194 ASN A C 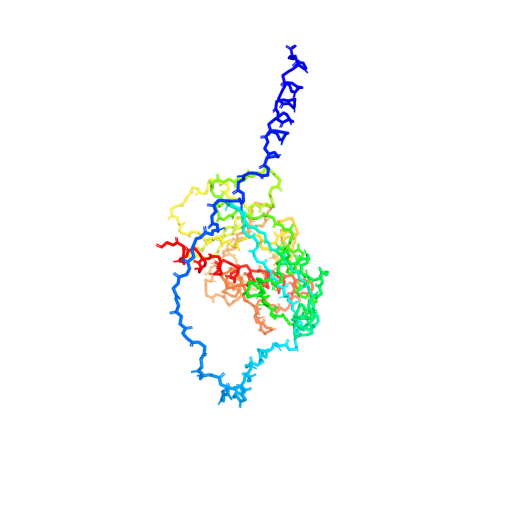1
ATOM 1547 O O . ASN A 1 194 ? -18.506 -0.783 10.015 1.00 97.44 194 ASN A O 1
ATOM 1551 N N . ARG A 1 195 ? -17.582 -1.402 8.061 1.00 97.00 195 ARG A N 1
ATOM 1552 C CA . ARG A 1 195 ? -18.067 -2.795 8.114 1.00 97.00 195 ARG A CA 1
ATOM 1553 C C . ARG A 1 195 ? -17.304 -3.641 9.134 1.00 97.00 195 ARG A C 1
ATOM 1555 O O . ARG A 1 195 ? -17.901 -4.487 9.784 1.00 97.00 195 ARG A O 1
ATOM 1562 N N . LEU A 1 196 ? -16.020 -3.350 9.340 1.00 96.88 196 LEU A N 1
ATOM 1563 C CA . LEU A 1 196 ? -15.182 -3.980 10.368 1.00 96.88 196 LEU A CA 1
ATOM 1564 C C . LEU A 1 196 ? -15.495 -3.497 11.795 1.00 96.88 196 LEU A C 1
ATOM 1566 O O . LEU A 1 196 ? -15.044 -4.094 12.769 1.00 96.88 196 LEU A O 1
ATOM 1570 N N . LYS A 1 197 ? -16.270 -2.417 11.946 1.00 96.00 197 LYS A N 1
ATOM 1571 C CA . LYS A 1 197 ? -16.516 -1.761 13.237 1.00 96.00 197 LYS A CA 1
ATOM 1572 C C . LYS A 1 197 ? -17.138 -2.689 14.279 1.00 96.00 197 LYS A C 1
ATOM 1574 O O . LYS A 1 197 ? -16.729 -2.651 15.439 1.00 96.00 197 LYS A O 1
ATOM 1579 N N . ASP A 1 198 ? -18.131 -3.478 13.881 1.00 94.62 198 ASP A N 1
ATOM 1580 C CA . ASP A 1 198 ? -18.825 -4.380 14.804 1.00 94.62 198 ASP A CA 1
ATOM 1581 C C . ASP A 1 198 ? -17.951 -5.582 15.161 1.00 94.62 198 ASP A C 1
ATOM 1583 O O . ASP A 1 198 ? -17.895 -5.955 16.331 1.00 94.62 198 ASP A O 1
ATOM 1587 N N . HIS A 1 199 ? -17.169 -6.085 14.202 1.00 95.19 199 HIS A N 1
ATOM 1588 C CA . HIS A 1 199 ? -16.141 -7.089 14.459 1.00 95.19 199 HIS A CA 1
ATOM 1589 C C . HIS A 1 199 ? -15.132 -6.580 15.504 1.00 95.19 199 HIS A C 1
ATOM 1591 O O . HIS A 1 199 ? -14.955 -7.200 16.549 1.00 95.19 199 HIS A O 1
ATOM 1597 N N . PHE A 1 200 ? -14.554 -5.388 15.323 1.00 96.31 200 PHE A N 1
ATOM 1598 C CA . PHE A 1 200 ? -13.619 -4.834 16.311 1.00 96.31 200 PHE A CA 1
ATOM 1599 C C . PHE A 1 200 ? -14.232 -4.700 17.706 1.00 96.31 200 PHE A C 1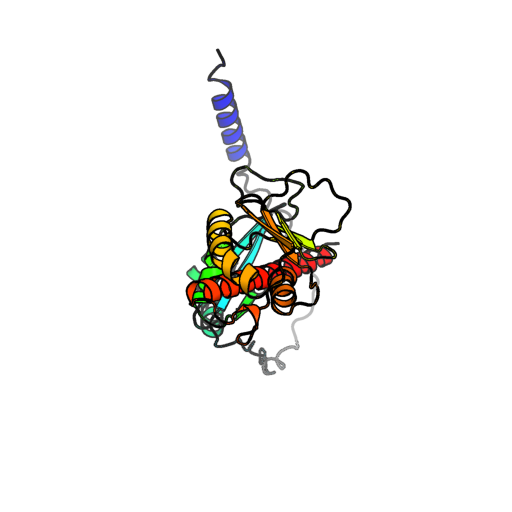
ATOM 1601 O O . PHE A 1 200 ? -13.579 -5.022 18.690 1.00 96.31 200 PHE A O 1
ATOM 1608 N N . LYS A 1 201 ? -15.493 -4.273 17.816 1.00 95.69 201 LYS A N 1
ATOM 1609 C CA . LYS A 1 201 ? -16.179 -4.181 19.115 1.00 95.69 201 LYS A CA 1
ATOM 1610 C C . LYS A 1 201 ? -16.456 -5.536 19.763 1.00 95.69 201 LYS A C 1
ATOM 1612 O O . LYS A 1 201 ? -16.580 -5.593 20.982 1.00 95.69 201 LYS A O 1
ATOM 1617 N N . GLN A 1 202 ? -16.629 -6.582 18.962 1.00 95.69 202 GLN A N 1
ATOM 1618 C CA . GLN A 1 202 ? -16.931 -7.921 19.449 1.00 95.69 202 GLN A CA 1
ATOM 1619 C C . GLN A 1 202 ? -15.680 -8.631 19.976 1.00 95.69 202 GLN A C 1
ATOM 1621 O O . GLN A 1 202 ? -15.765 -9.291 21.009 1.00 95.69 202 GLN A O 1
ATOM 1626 N N . TYR A 1 203 ? -14.539 -8.488 19.293 1.00 95.69 203 TYR A N 1
ATOM 1627 C CA . TYR A 1 203 ? -13.321 -9.242 19.619 1.00 95.69 203 TYR A CA 1
ATOM 1628 C C . TYR A 1 203 ? -12.246 -8.427 20.335 1.00 95.69 203 TYR A C 1
ATOM 1630 O O . TYR A 1 203 ? -11.325 -9.021 20.874 1.00 95.69 203 TYR A O 1
ATOM 1638 N N . ILE A 1 204 ? -12.337 -7.095 20.366 1.00 95.69 204 ILE A N 1
ATOM 1639 C CA . ILE A 1 204 ? -11.366 -6.225 21.041 1.00 95.69 204 ILE A CA 1
ATOM 1640 C C . ILE A 1 204 ? -12.090 -5.466 22.162 1.00 95.69 204 ILE A C 1
ATOM 1642 O O . ILE A 1 204 ? -13.198 -4.965 21.945 1.00 95.69 204 ILE A O 1
ATOM 1646 N N . PRO A 1 205 ? -11.488 -5.290 23.352 1.00 96.19 205 PRO A N 1
ATOM 1647 C CA . PRO A 1 205 ? -12.052 -4.426 24.383 1.00 96.19 205 PRO A CA 1
ATOM 1648 C C . PRO A 1 205 ? -11.847 -2.947 24.001 1.00 96.19 205 PRO A C 1
ATOM 1650 O O . PRO A 1 205 ? -10.916 -2.276 24.453 1.00 96.19 205 PRO A O 1
ATOM 1653 N N . ILE A 1 206 ? -12.687 -2.450 23.089 1.00 96.50 206 ILE A N 1
ATOM 1654 C CA . ILE A 1 206 ? -12.606 -1.102 22.511 1.00 96.50 206 ILE A CA 1
ATOM 1655 C C . ILE A 1 206 ? -12.971 -0.036 23.550 1.00 96.50 206 ILE A C 1
ATOM 1657 O O . ILE A 1 206 ? -14.069 -0.048 24.107 1.00 96.50 206 ILE A O 1
ATOM 1661 N N . SER A 1 207 ? -12.083 0.940 23.742 1.00 96.38 207 SER A N 1
ATOM 1662 C CA . SER A 1 207 ? -12.355 2.163 24.508 1.00 96.38 207 SER A CA 1
ATOM 1663 C C . SER A 1 207 ? -12.839 3.305 23.607 1.00 96.38 207 SER A C 1
ATOM 1665 O O . SER A 1 207 ? -13.711 4.080 24.000 1.00 96.38 207 SER A O 1
ATOM 1667 N N . GLU A 1 208 ? -12.335 3.388 22.372 1.00 97.31 208 GLU A N 1
ATOM 1668 C CA . GLU A 1 208 ? -12.739 4.385 21.376 1.00 97.31 208 GLU A CA 1
ATOM 1669 C C . GLU A 1 208 ? -12.655 3.794 19.962 1.00 97.31 208 GLU A C 1
ATOM 1671 O O . GLU A 1 208 ? -11.659 3.174 19.597 1.00 97.31 208 GLU A O 1
ATOM 1676 N N . ILE A 1 209 ? -13.680 4.024 19.136 1.00 97.75 209 ILE A N 1
ATOM 1677 C CA . ILE A 1 209 ? -13.621 3.734 17.699 1.00 97.75 209 ILE A CA 1
ATOM 1678 C C . ILE A 1 209 ? -14.312 4.832 16.893 1.00 97.75 209 ILE A C 1
ATOM 1680 O O . ILE A 1 209 ? -15.524 5.047 16.998 1.00 97.75 209 ILE A O 1
ATOM 1684 N N . VAL A 1 210 ? -13.537 5.522 16.058 1.00 97.31 210 VAL A N 1
ATOM 1685 C CA . VAL A 1 210 ? -14.011 6.608 15.191 1.00 97.31 210 VAL A CA 1
ATOM 1686 C C . VAL A 1 210 ? -13.572 6.324 13.765 1.00 97.31 210 VAL A C 1
ATOM 1688 O O . VAL A 1 210 ? -12.383 6.260 13.489 1.00 97.31 210 VAL A O 1
ATOM 1691 N N . ILE A 1 211 ? -14.529 6.187 12.849 1.00 97.12 211 ILE A N 1
ATOM 1692 C CA . ILE A 1 211 ? -14.266 5.953 11.426 1.00 97.12 211 ILE A CA 1
ATOM 1693 C C . ILE A 1 211 ? -15.061 6.988 10.637 1.00 97.12 211 ILE A C 1
ATOM 1695 O O . ILE A 1 211 ? -16.279 7.092 10.778 1.00 97.12 211 ILE A O 1
ATOM 1699 N N . SER A 1 212 ? -14.360 7.789 9.844 1.00 95.19 212 SER A N 1
ATOM 1700 C CA . SER A 1 212 ? -14.927 8.841 8.998 1.00 95.19 212 SER A CA 1
ATOM 1701 C C . SER A 1 212 ? -13.985 9.122 7.831 1.00 95.19 212 SER A C 1
ATOM 1703 O O . SER A 1 212 ? -12.814 8.774 7.898 1.00 95.19 212 SER A O 1
ATOM 1705 N N . GLU A 1 213 ? -14.427 9.871 6.823 1.00 91.12 213 GLU A N 1
ATOM 1706 C CA . GLU A 1 213 ? -13.566 10.301 5.703 1.00 91.12 213 GLU A CA 1
ATOM 1707 C C . GLU A 1 213 ? -12.377 11.188 6.119 1.00 91.12 213 GLU A C 1
ATOM 1709 O O . GLU A 1 213 ? -11.515 11.512 5.306 1.00 91.12 213 GLU A O 1
ATOM 1714 N N . LYS A 1 214 ? -12.310 11.617 7.384 1.00 90.12 214 LYS A N 1
ATOM 1715 C CA . LYS A 1 214 ? -11.176 12.386 7.911 1.00 90.12 214 LYS A CA 1
ATOM 1716 C C . LYS A 1 214 ? -10.139 11.502 8.589 1.00 90.12 214 LYS A C 1
ATOM 1718 O O . LYS A 1 214 ? -8.949 11.806 8.527 1.00 90.12 214 LYS A O 1
ATOM 1723 N N . GLN A 1 215 ? -10.590 10.464 9.287 1.00 92.94 215 GLN A N 1
ATOM 1724 C CA . GLN A 1 215 ? -9.738 9.691 10.178 1.00 92.94 215 GLN A CA 1
ATOM 1725 C C . GLN A 1 215 ? -10.321 8.324 10.523 1.00 92.94 215 GLN A C 1
ATOM 1727 O O . GLN A 1 215 ? -11.543 8.150 10.580 1.00 92.94 215 GLN A O 1
ATOM 1732 N N . PHE A 1 216 ? -9.414 7.423 10.880 1.00 96.38 216 PHE A N 1
ATOM 1733 C CA . PHE A 1 216 ? -9.679 6.165 11.556 1.00 96.38 216 PHE A CA 1
ATOM 1734 C C . PHE A 1 216 ? -8.925 6.154 12.893 1.00 96.38 216 PHE A C 1
ATOM 1736 O O . PHE A 1 216 ? -7.705 6.266 12.925 1.00 96.38 216 PHE A O 1
ATOM 1743 N N . VAL A 1 217 ? -9.654 6.078 14.003 1.00 97.12 217 VAL A N 1
ATOM 1744 C CA . VAL A 1 217 ? -9.121 5.970 15.366 1.00 97.12 217 VAL A CA 1
ATOM 1745 C C . VAL A 1 217 ? -9.640 4.678 15.963 1.00 97.12 217 VAL A C 1
ATOM 1747 O O . VAL A 1 217 ? -10.850 4.434 15.927 1.00 97.12 217 VAL A O 1
ATOM 1750 N N . LEU A 1 218 ? -8.740 3.892 16.540 1.00 97.88 218 LEU A N 1
ATOM 1751 C CA . LEU A 1 218 ? -9.082 2.707 17.306 1.00 97.88 218 LEU A CA 1
ATOM 1752 C C . LEU A 1 218 ? -8.201 2.678 18.551 1.00 97.88 218 LEU A C 1
ATOM 1754 O O . LEU A 1 218 ? -6.974 2.677 18.455 1.00 97.88 218 LEU A O 1
ATOM 1758 N N . LYS A 1 219 ? -8.851 2.674 19.712 1.00 97.44 219 LYS A N 1
ATOM 1759 C CA . LYS A 1 219 ? -8.212 2.528 21.014 1.00 97.44 219 LYS A CA 1
ATOM 1760 C C . LYS A 1 219 ? -8.839 1.385 21.780 1.00 97.44 219 LYS A C 1
ATOM 1762 O O . LYS A 1 219 ? -10.044 1.131 21.672 1.00 97.44 219 LYS A O 1
ATOM 1767 N N . SER A 1 220 ? -8.023 0.724 22.580 1.00 97.31 220 SER A N 1
ATOM 1768 C CA . SER A 1 220 ? -8.432 -0.393 23.411 1.00 97.31 220 SER A CA 1
ATOM 1769 C C . SER A 1 220 ? -7.930 -0.216 24.836 1.00 97.31 220 SER A C 1
ATOM 1771 O O . SER A 1 220 ? -6.894 0.396 25.075 1.00 97.31 220 SER A O 1
ATOM 1773 N N . SER A 1 221 ? -8.669 -0.769 25.797 1.00 96.50 221 SER A N 1
ATOM 1774 C CA . SER A 1 221 ? -8.147 -0.940 27.154 1.00 96.50 221 SER A CA 1
ATOM 1775 C C . SER A 1 221 ? -7.093 -2.051 27.248 1.00 96.50 221 SER A C 1
ATOM 1777 O O . SER A 1 221 ? -6.372 -2.097 28.238 1.00 96.50 221 SER A O 1
ATOM 1779 N N . ASP A 1 222 ? -7.012 -2.940 26.250 1.00 96.12 222 ASP A N 1
ATOM 1780 C CA . ASP A 1 222 ? -5.958 -3.949 26.113 1.00 96.12 222 ASP A CA 1
ATOM 1781 C C . ASP A 1 222 ? -5.064 -3.610 24.916 1.00 96.12 222 ASP A C 1
ATOM 1783 O O . ASP A 1 222 ? -5.386 -3.867 23.756 1.00 96.12 222 ASP A O 1
ATOM 1787 N N . THR A 1 223 ? -3.915 -3.016 25.212 1.00 93.69 223 THR A N 1
ATOM 1788 C CA . THR A 1 223 ? -2.952 -2.549 24.207 1.00 93.69 223 THR A CA 1
ATOM 1789 C C . THR A 1 223 ? -2.109 -3.682 23.627 1.00 93.69 223 THR A C 1
ATOM 1791 O O . THR A 1 223 ? -1.475 -3.509 22.590 1.00 93.69 223 THR A O 1
ATOM 1794 N N . SER A 1 224 ? -2.137 -4.852 24.270 1.00 94.94 224 SER A N 1
ATOM 1795 C CA . SER A 1 224 ? -1.452 -6.070 23.838 1.00 94.94 224 SER A CA 1
ATOM 1796 C C . SER A 1 224 ? -2.350 -7.021 23.048 1.00 94.94 224 SER A C 1
ATOM 1798 O O . SER A 1 224 ? -1.923 -8.119 22.693 1.00 94.94 224 SER A O 1
ATOM 1800 N N . HIS A 1 225 ? -3.589 -6.610 22.757 1.00 96.56 225 HIS A N 1
ATOM 1801 C CA . HIS A 1 225 ? -4.545 -7.459 22.066 1.00 96.56 225 HIS A CA 1
ATOM 1802 C C . HIS A 1 225 ? -4.016 -7.867 20.672 1.00 96.56 225 HIS A C 1
ATOM 1804 O O . HIS A 1 225 ? -3.653 -6.982 19.885 1.00 96.56 225 HIS A O 1
ATOM 1810 N N . PRO A 1 226 ? -4.008 -9.167 20.305 1.00 95.81 226 PRO A N 1
ATOM 1811 C CA . PRO A 1 226 ? -3.403 -9.628 19.052 1.00 95.81 226 PRO A CA 1
ATOM 1812 C C . PRO A 1 226 ? -3.980 -8.962 17.799 1.00 95.81 226 PRO A C 1
ATOM 1814 O O . PRO A 1 226 ? -3.222 -8.475 16.968 1.00 95.81 226 PRO A O 1
ATOM 1817 N N . ILE A 1 227 ? -5.311 -8.831 17.709 1.00 96.25 227 ILE A N 1
ATOM 1818 C CA . ILE A 1 227 ? -5.975 -8.157 16.575 1.00 96.25 227 ILE A CA 1
ATOM 1819 C C . ILE A 1 227 ? -5.513 -6.699 16.442 1.00 96.25 227 ILE A C 1
ATOM 1821 O O . ILE A 1 227 ? -5.304 -6.213 15.333 1.00 96.25 227 ILE A O 1
ATOM 1825 N N . LEU A 1 228 ? -5.337 -5.994 17.566 1.00 96.50 228 LEU A N 1
ATOM 1826 C CA . LEU A 1 228 ? -4.869 -4.610 17.552 1.00 96.50 228 LEU A CA 1
ATOM 1827 C C . LEU A 1 228 ? -3.418 -4.539 17.070 1.00 96.50 228 LEU A C 1
ATOM 1829 O O . LEU A 1 228 ? -3.096 -3.716 16.217 1.00 96.50 228 LEU A O 1
ATOM 1833 N N . THR A 1 229 ? -2.566 -5.431 17.573 1.00 95.75 229 THR A N 1
ATOM 1834 C CA . THR A 1 229 ? -1.149 -5.491 17.196 1.00 95.75 229 THR A CA 1
ATOM 1835 C C . THR A 1 229 ? -0.977 -5.821 15.714 1.00 95.75 229 THR A C 1
ATOM 1837 O O . THR A 1 229 ? -0.217 -5.147 15.025 1.00 95.75 229 THR A O 1
ATOM 1840 N N . GLU A 1 230 ? -1.718 -6.798 15.191 1.00 96.75 230 GLU A N 1
ATOM 1841 C CA . GLU A 1 230 ? -1.690 -7.153 13.768 1.00 96.75 230 GLU A CA 1
ATOM 1842 C C . GLU A 1 230 ? -2.238 -6.029 12.881 1.00 96.75 230 GLU A C 1
ATOM 1844 O O . GLU A 1 230 ? -1.657 -5.729 11.841 1.00 96.75 230 GLU A O 1
ATOM 1849 N N . LEU A 1 231 ? -3.302 -5.340 13.309 1.00 97.00 231 LEU A N 1
ATOM 1850 C CA . LEU A 1 231 ? -3.834 -4.196 12.570 1.00 97.00 231 LEU A CA 1
ATOM 1851 C C . LEU A 1 231 ? -2.835 -3.031 12.524 1.00 97.00 231 LEU A C 1
ATOM 1853 O O . LEU A 1 231 ? -2.703 -2.377 11.495 1.00 97.00 231 LEU A O 1
ATOM 1857 N N . MET A 1 232 ? -2.105 -2.779 13.612 1.00 96.25 232 MET A N 1
ATOM 1858 C CA . MET A 1 232 ? -1.026 -1.785 13.632 1.00 96.25 232 MET A CA 1
ATOM 1859 C C . MET A 1 232 ? 0.130 -2.200 12.717 1.00 96.25 232 MET A C 1
ATOM 1861 O O . MET A 1 232 ? 0.604 -1.376 11.936 1.00 96.25 232 MET A O 1
ATOM 1865 N N . ARG A 1 233 ? 0.522 -3.481 12.744 1.00 96.38 233 ARG A N 1
ATOM 1866 C CA . ARG A 1 233 ? 1.562 -4.045 11.871 1.00 96.38 233 ARG A CA 1
ATOM 1867 C C . ARG A 1 233 ? 1.207 -3.922 10.388 1.00 96.38 233 ARG A C 1
ATOM 1869 O O . ARG A 1 233 ? 2.070 -3.568 9.591 1.00 96.38 233 ARG A O 1
ATOM 1876 N N . LEU A 1 234 ? -0.061 -4.109 10.020 1.00 97.38 234 LEU A N 1
ATOM 1877 C CA . LEU A 1 234 ? -0.536 -3.882 8.653 1.00 97.38 234 LEU A CA 1
ATOM 1878 C C . LEU A 1 234 ? -0.213 -2.462 8.170 1.00 97.38 234 LEU A C 1
ATOM 1880 O O . LEU A 1 234 ? 0.241 -2.284 7.044 1.00 97.38 234 LEU A O 1
ATOM 1884 N N . PHE A 1 235 ? -0.407 -1.441 9.006 1.00 96.75 235 PHE A N 1
ATOM 1885 C CA . PHE A 1 235 ? -0.101 -0.060 8.623 1.00 96.75 235 PHE A CA 1
ATOM 1886 C C . PHE A 1 235 ? 1.396 0.258 8.694 1.00 96.75 235 PHE A C 1
ATOM 1888 O O . PHE A 1 235 ? 1.929 0.931 7.809 1.00 96.75 235 PHE A O 1
ATOM 1895 N N . GLU A 1 236 ? 2.080 -0.211 9.735 1.00 95.69 236 GLU A N 1
ATOM 1896 C CA . GLU A 1 236 ? 3.502 0.063 9.958 1.00 95.69 236 GLU A CA 1
ATOM 1897 C C . GLU A 1 236 ? 4.376 -0.631 8.897 1.00 95.69 236 GLU A C 1
ATOM 1899 O O . GLU A 1 236 ? 5.255 0.013 8.320 1.00 95.69 236 GLU A O 1
ATOM 1904 N N . GLU A 1 237 ? 4.074 -1.891 8.573 1.00 96.31 237 GLU A N 1
ATOM 1905 C CA . GLU A 1 237 ? 4.927 -2.790 7.781 1.00 96.31 237 GLU A CA 1
ATOM 1906 C C . GLU A 1 237 ? 4.286 -3.266 6.466 1.00 96.31 237 GLU A C 1
ATOM 1908 O O . GLU A 1 237 ? 4.991 -3.752 5.582 1.00 96.31 237 GLU A O 1
ATOM 1913 N N . GLY A 1 238 ? 2.968 -3.116 6.292 1.00 96.75 238 GLY A N 1
ATOM 1914 C CA . GLY A 1 238 ? 2.265 -3.657 5.122 1.00 96.75 238 GLY A CA 1
ATOM 1915 C C . GLY A 1 238 ? 2.113 -5.177 5.159 1.00 96.75 238 GLY A C 1
ATOM 1916 O O . GLY A 1 238 ? 2.045 -5.818 4.115 1.00 96.75 238 GLY A O 1
ATOM 1917 N N . GLU A 1 239 ? 2.099 -5.781 6.347 1.00 94.00 239 GLU A N 1
ATOM 1918 C CA . GLU A 1 239 ? 2.089 -7.238 6.485 1.00 94.00 239 GLU A CA 1
ATOM 1919 C C . GLU A 1 239 ? 0.839 -7.750 7.188 1.00 94.00 239 GLU A C 1
ATOM 1921 O O . GLU A 1 239 ? 0.411 -7.223 8.215 1.00 94.00 239 GLU A O 1
ATOM 1926 N N . ILE A 1 240 ? 0.286 -8.825 6.633 1.00 94.75 240 ILE A N 1
ATOM 1927 C CA . ILE A 1 240 ? -0.765 -9.627 7.243 1.00 94.75 240 ILE A CA 1
ATOM 1928 C C . ILE A 1 240 ? -0.518 -11.090 6.878 1.00 94.75 240 ILE A C 1
ATOM 1930 O O . ILE A 1 240 ? -0.274 -11.410 5.715 1.00 94.75 240 ILE A O 1
ATOM 1934 N N . SER A 1 241 ? -0.517 -11.965 7.880 1.00 92.81 241 SER A N 1
ATOM 1935 C CA . SER A 1 241 ? -0.327 -13.400 7.660 1.00 92.81 241 SER A CA 1
ATOM 1936 C C . SER A 1 241 ? -1.630 -14.055 7.202 1.00 92.81 241 SER A C 1
ATOM 1938 O O . SER A 1 241 ? -2.715 -13.578 7.537 1.00 92.81 241 SER A O 1
ATOM 1940 N N . ASP A 1 242 ? -1.552 -15.171 6.480 1.00 90.06 242 ASP A N 1
ATOM 1941 C CA . ASP A 1 242 ? -2.745 -15.923 6.068 1.00 90.06 242 ASP A CA 1
ATOM 1942 C C . ASP A 1 242 ? -3.495 -16.548 7.256 1.00 90.06 242 ASP A C 1
ATOM 1944 O O . ASP A 1 242 ? -4.708 -16.734 7.189 1.00 90.06 242 ASP A O 1
ATOM 1948 N N . ASP A 1 243 ? -2.787 -16.817 8.354 1.00 93.12 243 ASP A N 1
ATOM 1949 C CA . ASP A 1 243 ? -3.304 -17.322 9.632 1.00 93.12 243 ASP A CA 1
ATOM 1950 C C . ASP A 1 243 ? -3.517 -16.217 10.687 1.00 93.12 243 ASP A C 1
ATOM 1952 O O . ASP A 1 243 ? -3.702 -16.502 11.870 1.00 93.12 243 ASP A O 1
ATOM 1956 N N . SER A 1 244 ? -3.503 -14.951 10.257 1.00 95.12 244 SER A N 1
ATOM 1957 C CA . SER A 1 244 ? -3.678 -13.773 11.110 1.00 95.12 244 SER A CA 1
ATOM 1958 C C . SER A 1 244 ? -4.987 -13.823 11.904 1.00 95.12 244 SER A C 1
ATOM 1960 O O . SER A 1 244 ? -6.072 -14.045 11.360 1.00 95.12 244 SER A O 1
ATOM 1962 N N . ILE A 1 245 ? -4.897 -13.544 13.207 1.00 94.69 245 ILE A N 1
ATOM 1963 C CA . ILE A 1 245 ? -6.055 -13.506 14.111 1.00 94.69 245 ILE A CA 1
ATOM 1964 C C . ILE A 1 245 ? -7.005 -12.366 13.717 1.00 94.69 245 ILE A C 1
ATOM 1966 O O . ILE A 1 245 ? -8.220 -12.514 13.840 1.00 94.69 245 ILE A O 1
ATOM 1970 N N . LEU A 1 246 ? -6.476 -11.257 13.187 1.00 94.75 246 LEU A N 1
ATOM 1971 C CA . LEU A 1 246 ? -7.249 -10.148 12.616 1.00 94.75 246 LEU A CA 1
ATOM 1972 C C . LEU A 1 246 ? -8.193 -10.591 11.486 1.00 94.75 246 LEU A C 1
ATOM 1974 O O . LEU A 1 246 ? -9.208 -9.937 11.264 1.00 94.75 246 LEU A O 1
ATOM 1978 N N . LEU A 1 247 ? -7.884 -11.682 10.780 1.00 95.88 247 LEU A N 1
ATOM 1979 C CA . LEU A 1 247 ? -8.709 -12.200 9.684 1.00 95.88 247 LEU A CA 1
ATOM 1980 C C . LEU A 1 247 ? -9.801 -13.175 10.141 1.00 95.88 247 LEU A C 1
ATOM 1982 O O . LEU A 1 247 ? -10.669 -13.542 9.346 1.00 95.88 247 LEU A O 1
ATOM 1986 N N . CYS A 1 248 ? -9.766 -13.609 11.400 1.00 93.19 248 CYS A N 1
ATOM 1987 C CA . CYS A 1 248 ? -10.680 -14.617 11.916 1.00 93.19 248 CYS A CA 1
ATOM 1988 C C . CYS A 1 248 ? -12.129 -14.109 11.899 1.00 93.19 248 CYS A C 1
ATOM 1990 O O . CYS A 1 248 ? -12.404 -12.978 12.283 1.00 93.19 248 CYS A O 1
ATOM 1992 N N . GLU A 1 249 ? -13.072 -14.949 11.464 1.00 93.94 249 GLU A N 1
ATOM 1993 C CA . GLU A 1 249 ? -14.517 -14.649 11.446 1.00 93.94 249 GLU A CA 1
ATOM 1994 C C . GLU A 1 249 ? -14.929 -13.415 10.610 1.00 93.94 249 GLU A C 1
ATOM 1996 O O . GLU A 1 249 ? -16.083 -12.982 10.655 1.00 93.94 249 GLU A O 1
ATOM 2001 N N . LEU A 1 250 ? -14.020 -12.872 9.794 1.00 96.00 250 LEU A N 1
ATOM 2002 C CA . LEU A 1 250 ? -14.339 -11.871 8.782 1.00 96.00 250 LEU A CA 1
ATOM 2003 C C . LEU A 1 250 ? -14.949 -12.521 7.538 1.00 96.00 250 LEU A C 1
ATOM 2005 O O . LEU A 1 250 ? -14.639 -13.659 7.181 1.00 96.00 250 LEU A O 1
ATOM 2009 N N . SER A 1 251 ? -15.806 -11.779 6.831 1.00 95.94 251 SER A N 1
ATOM 2010 C CA . SER A 1 251 ? -16.250 -12.228 5.513 1.00 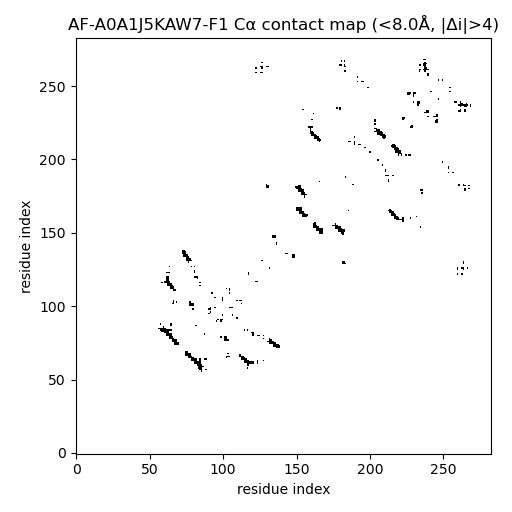95.94 251 SER A CA 1
ATOM 2011 C C . SER A 1 251 ? -15.102 -12.115 4.508 1.00 95.94 251 SER A C 1
ATOM 2013 O O . SER A 1 251 ? -14.202 -11.285 4.659 1.00 95.94 251 SER A O 1
ATOM 2015 N N . LEU A 1 252 ? -15.171 -12.904 3.431 1.00 95.38 252 LEU A N 1
ATOM 2016 C CA . LEU A 1 252 ? -14.170 -12.892 2.361 1.00 95.38 252 LEU A CA 1
ATOM 2017 C C . LEU A 1 252 ? -13.881 -11.473 1.848 1.00 95.38 252 LEU A C 1
ATOM 2019 O O . LEU A 1 252 ? -12.741 -11.144 1.551 1.00 95.38 252 LEU A O 1
ATOM 2023 N N . THR A 1 253 ? -14.899 -10.615 1.779 1.00 95.94 253 THR A N 1
ATOM 2024 C CA . THR A 1 253 ? -14.733 -9.247 1.277 1.00 95.94 253 THR A CA 1
ATOM 2025 C C . THR A 1 253 ? -13.876 -8.378 2.199 1.00 95.94 253 THR A C 1
ATOM 2027 O O . THR A 1 253 ? -13.076 -7.579 1.717 1.00 95.94 253 THR A O 1
ATOM 2030 N N . GLU A 1 254 ? -14.038 -8.498 3.516 1.00 96.12 254 GLU A N 1
ATOM 2031 C CA . GLU A 1 254 ? -13.220 -7.755 4.476 1.00 96.12 254 GLU A CA 1
ATOM 2032 C C . GLU A 1 254 ? -11.799 -8.324 4.569 1.00 96.12 254 GLU A C 1
ATOM 2034 O O . GLU A 1 254 ? -10.849 -7.550 4.678 1.00 96.12 254 GLU A O 1
ATOM 2039 N N . VAL A 1 255 ? -11.650 -9.650 4.460 1.00 96.56 255 VAL A N 1
ATOM 2040 C CA . VAL A 1 255 ? -10.337 -10.309 4.386 1.00 96.56 255 VAL A CA 1
ATOM 2041 C C . VAL A 1 255 ? -9.549 -9.804 3.181 1.00 96.56 255 VAL A C 1
ATOM 2043 O O . VAL A 1 255 ? -8.410 -9.368 3.341 1.00 96.56 255 VAL A O 1
ATOM 2046 N N . LEU A 1 256 ? -10.158 -9.823 1.990 1.00 95.62 256 LEU A N 1
ATOM 2047 C CA . LEU A 1 256 ? -9.520 -9.339 0.766 1.00 95.62 256 LEU A CA 1
ATOM 2048 C C . LEU A 1 256 ? -9.130 -7.867 0.898 1.00 95.62 256 LEU A C 1
ATOM 2050 O O . LEU A 1 256 ? -7.971 -7.541 0.688 1.00 95.62 256 LEU A O 1
ATOM 2054 N N . PHE A 1 257 ? -10.031 -7.009 1.387 1.00 96.88 257 PHE A N 1
ATOM 2055 C CA . PHE A 1 257 ? -9.721 -5.594 1.607 1.00 96.88 257 PHE A CA 1
ATOM 2056 C C . PHE A 1 257 ? -8.487 -5.371 2.502 1.00 96.88 257 PHE A C 1
ATOM 2058 O O . PHE A 1 257 ? -7.646 -4.529 2.191 1.00 96.88 257 PHE A O 1
ATOM 2065 N N . LEU A 1 258 ? -8.353 -6.108 3.612 1.00 97.56 258 LEU A N 1
ATOM 2066 C CA . LEU A 1 258 ? -7.189 -5.972 4.496 1.00 97.56 258 LEU A CA 1
ATOM 2067 C C . LEU A 1 258 ? -5.902 -6.485 3.833 1.00 97.56 258 LEU A C 1
ATOM 2069 O O . LEU A 1 258 ? -4.859 -5.846 3.965 1.00 97.56 258 LEU A O 1
ATOM 2073 N N . LYS A 1 259 ? -5.971 -7.593 3.086 1.00 96.62 259 LYS A N 1
ATOM 2074 C CA . LYS A 1 259 ? -4.824 -8.123 2.330 1.00 96.62 259 LYS A CA 1
ATOM 2075 C C . LYS A 1 259 ? -4.379 -7.186 1.209 1.00 96.62 259 LYS A C 1
ATOM 2077 O O . LYS A 1 259 ? -3.183 -6.973 1.033 1.00 96.62 259 LYS A O 1
ATOM 2082 N N . GLU A 1 260 ? -5.323 -6.597 0.487 1.00 96.06 260 GLU A N 1
ATOM 2083 C CA . GLU A 1 260 ? -5.072 -5.593 -0.550 1.00 96.06 260 GLU A CA 1
ATOM 2084 C C . GLU A 1 260 ? -4.385 -4.362 0.043 1.00 96.06 260 GLU A C 1
ATOM 2086 O O . GLU A 1 260 ? -3.339 -3.933 -0.440 1.00 96.06 260 GLU A O 1
ATOM 2091 N N . LEU A 1 261 ? -4.925 -3.834 1.144 1.00 97.06 261 LEU A N 1
ATOM 2092 C CA . LEU A 1 261 ? -4.359 -2.676 1.829 1.00 97.06 261 LEU A CA 1
ATOM 2093 C C . LEU A 1 261 ? -2.929 -2.944 2.323 1.00 97.06 261 LEU A C 1
ATOM 2095 O O . LEU A 1 261 ? -2.054 -2.087 2.175 1.00 97.06 261 LEU A O 1
ATOM 2099 N N . ALA A 1 262 ? -2.683 -4.139 2.871 1.00 97.25 262 ALA A N 1
ATOM 2100 C CA . ALA A 1 262 ? -1.354 -4.585 3.275 1.00 97.25 262 ALA A CA 1
ATOM 2101 C C . ALA A 1 262 ? -0.394 -4.645 2.073 1.00 97.25 262 ALA A C 1
ATOM 2103 O O . ALA A 1 262 ? 0.685 -4.054 2.123 1.00 97.25 262 ALA A O 1
ATOM 2104 N N . ALA A 1 263 ? -0.808 -5.265 0.962 1.00 97.06 263 ALA A N 1
ATOM 2105 C CA . ALA A 1 263 ? -0.000 -5.379 -0.254 1.00 97.06 263 ALA A CA 1
ATOM 2106 C C . ALA A 1 263 ? 0.386 -4.008 -0.833 1.00 97.06 263 ALA A C 1
ATOM 2108 O O . ALA A 1 263 ? 1.561 -3.765 -1.125 1.00 97.06 263 ALA A O 1
ATOM 2109 N N . VAL A 1 264 ? -0.572 -3.077 -0.921 1.00 97.38 264 VAL A N 1
ATOM 2110 C CA . VAL A 1 264 ? -0.322 -1.703 -1.385 1.00 97.38 264 VAL A CA 1
ATOM 2111 C C . VAL A 1 264 ? 0.659 -0.990 -0.450 1.00 97.38 264 VAL A C 1
ATOM 2113 O O . VAL A 1 264 ? 1.612 -0.361 -0.917 1.00 97.38 264 VAL A O 1
ATOM 2116 N N . ARG A 1 265 ? 0.484 -1.112 0.874 1.00 97.06 265 ARG A N 1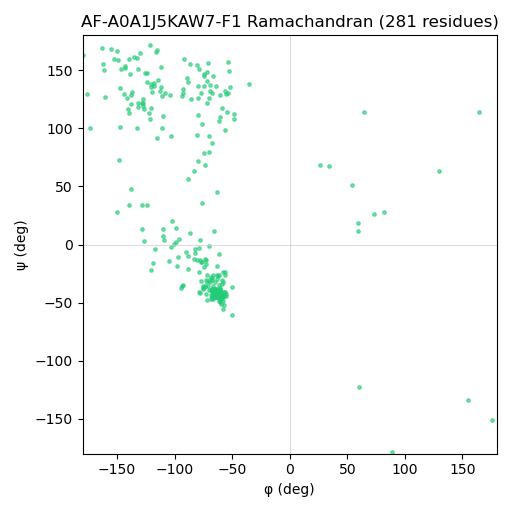
ATOM 2117 C CA . ARG A 1 265 ? 1.401 -0.512 1.856 1.00 97.06 265 ARG A CA 1
ATOM 2118 C C . ARG A 1 265 ? 2.813 -1.095 1.757 1.00 97.06 265 ARG A C 1
ATOM 2120 O O . ARG A 1 265 ? 3.778 -0.330 1.772 1.00 97.06 265 ARG A O 1
ATOM 2127 N N . LYS A 1 266 ? 2.945 -2.416 1.624 1.00 97.38 266 LYS A N 1
ATOM 2128 C CA . LYS A 1 266 ? 4.237 -3.106 1.491 1.00 97.38 266 LYS A CA 1
ATOM 2129 C C . LYS A 1 266 ? 4.984 -2.666 0.239 1.00 97.38 266 LYS A C 1
ATOM 2131 O O . LYS A 1 266 ? 6.178 -2.367 0.306 1.00 97.38 266 LYS A O 1
ATOM 2136 N N . PHE A 1 267 ? 4.276 -2.564 -0.885 1.00 97.75 267 PHE A N 1
ATOM 2137 C CA . PHE A 1 267 ? 4.860 -2.056 -2.121 1.00 97.75 267 PHE A CA 1
ATOM 2138 C C . PHE A 1 267 ? 5.284 -0.591 -1.979 1.00 97.75 267 PHE A C 1
ATOM 2140 O O . PHE A 1 267 ? 6.404 -0.233 -2.335 1.00 97.75 267 PHE A O 1
ATOM 2147 N N . TRP A 1 268 ? 4.448 0.254 -1.370 1.00 96.31 268 TRP A N 1
ATOM 2148 C CA . TRP A 1 268 ? 4.796 1.656 -1.136 1.00 96.31 268 TRP A CA 1
ATOM 2149 C C . TRP A 1 268 ? 6.063 1.821 -0.281 1.00 96.31 268 TRP A C 1
ATOM 2151 O O . TRP A 1 268 ? 6.951 2.592 -0.640 1.00 96.31 268 TRP A O 1
ATOM 2161 N N . LEU A 1 269 ? 6.209 1.038 0.792 1.00 95.62 269 LEU A N 1
ATOM 2162 C CA . LEU A 1 269 ? 7.430 0.995 1.608 1.00 95.62 269 LEU A CA 1
ATOM 2163 C C . LEU A 1 269 ? 8.675 0.604 0.798 1.00 95.62 269 LEU A C 1
ATOM 2165 O O . LEU A 1 269 ? 9.787 1.056 1.084 1.00 95.62 269 LEU A O 1
ATOM 2169 N N . LEU A 1 270 ? 8.527 -0.264 -0.202 1.00 96.12 270 LEU A N 1
ATOM 2170 C CA . LEU A 1 270 ? 9.615 -0.610 -1.113 1.00 96.12 270 LEU A CA 1
ATOM 2171 C C . LEU A 1 270 ? 9.995 0.584 -1.993 1.00 96.12 270 LEU A C 1
ATOM 2173 O O . LEU A 1 270 ? 11.182 0.905 -2.093 1.00 96.12 270 LEU A O 1
ATOM 2177 N N . ILE A 1 271 ? 9.010 1.280 -2.562 1.00 95.12 271 ILE A N 1
ATOM 2178 C CA . ILE A 1 271 ? 9.234 2.493 -3.358 1.00 95.12 271 ILE A CA 1
ATOM 2179 C C . ILE A 1 271 ? 9.936 3.575 -2.530 1.00 95.12 271 ILE A C 1
ATOM 2181 O O . ILE A 1 271 ? 10.935 4.132 -2.983 1.00 95.12 271 ILE A O 1
ATOM 2185 N N . GLU A 1 272 ? 9.490 3.827 -1.296 1.00 92.25 272 GLU A N 1
ATOM 2186 C CA . GLU A 1 272 ? 10.126 4.793 -0.388 1.00 92.25 272 GLU A CA 1
ATOM 2187 C C . GLU A 1 272 ? 11.601 4.451 -0.134 1.00 92.25 272 GLU A C 1
ATOM 2189 O O . GLU A 1 272 ? 12.469 5.325 -0.214 1.00 92.25 272 GLU A O 1
ATOM 2194 N N . ARG A 1 273 ? 11.917 3.168 0.092 1.00 93.69 273 ARG A N 1
ATOM 2195 C CA . ARG A 1 273 ? 13.303 2.704 0.266 1.00 93.69 273 ARG A CA 1
ATOM 2196 C C . ARG A 1 273 ? 14.152 2.934 -0.983 1.00 93.69 273 ARG A C 1
ATOM 2198 O O . ARG A 1 273 ? 15.270 3.434 -0.861 1.00 93.69 273 ARG A O 1
ATOM 2205 N N . LYS A 1 274 ? 13.634 2.612 -2.172 1.00 92.50 274 LYS A N 1
ATOM 2206 C CA . LYS A 1 274 ? 14.341 2.815 -3.450 1.00 92.50 274 LYS A CA 1
ATOM 2207 C C . LYS A 1 274 ? 14.582 4.297 -3.734 1.00 92.50 274 LYS A C 1
ATOM 2209 O O . LYS A 1 274 ? 15.685 4.690 -4.110 1.00 92.50 274 LYS A O 1
ATOM 2214 N N . LEU A 1 275 ? 13.587 5.145 -3.479 1.00 90.12 275 LEU A N 1
ATOM 2215 C CA . LEU A 1 275 ? 13.731 6.593 -3.610 1.00 90.12 275 LEU A CA 1
ATOM 2216 C C . LEU A 1 275 ? 14.809 7.139 -2.666 1.00 90.12 275 LEU A C 1
ATOM 2218 O O . LEU A 1 275 ? 15.647 7.922 -3.110 1.00 90.12 275 LEU A O 1
ATOM 2222 N N . ALA A 1 276 ? 14.833 6.682 -1.409 1.00 87.62 276 ALA A N 1
ATOM 2223 C CA . ALA A 1 276 ? 15.820 7.101 -0.417 1.00 87.62 276 ALA A CA 1
ATOM 2224 C C . ALA A 1 276 ? 17.253 6.642 -0.749 1.00 87.62 276 ALA A C 1
ATOM 2226 O O . ALA A 1 276 ? 18.200 7.396 -0.524 1.00 87.62 276 ALA A O 1
ATOM 2227 N N . GLN A 1 277 ? 17.426 5.431 -1.292 1.00 84.25 277 GLN A N 1
ATOM 2228 C CA . GLN A 1 277 ? 18.727 4.931 -1.759 1.00 84.25 277 GLN A CA 1
ATOM 2229 C C . GLN A 1 277 ? 19.283 5.805 -2.887 1.00 84.25 277 GLN A C 1
ATOM 2231 O O . GLN A 1 277 ? 20.425 6.254 -2.817 1.00 84.25 277 GLN A O 1
ATOM 2236 N N . ASN A 1 278 ? 18.441 6.139 -3.866 1.00 68.06 278 ASN A N 1
ATOM 2237 C CA . ASN A 1 278 ? 18.854 6.941 -5.016 1.00 68.06 278 ASN A CA 1
ATOM 2238 C C . ASN A 1 278 ? 19.185 8.396 -4.636 1.00 68.06 278 ASN A C 1
ATOM 2240 O O . ASN A 1 278 ? 20.011 9.019 -5.291 1.00 68.06 278 ASN A O 1
ATOM 2244 N N . THR A 1 279 ? 18.587 8.948 -3.574 1.00 61.03 279 THR A N 1
ATOM 2245 C CA . THR A 1 279 ? 18.928 10.297 -3.078 1.00 61.03 279 THR A CA 1
ATOM 2246 C C . THR A 1 279 ? 20.290 10.337 -2.378 1.00 61.03 279 THR A C 1
ATOM 2248 O O . THR A 1 279 ? 20.979 11.349 -2.445 1.00 61.03 279 THR A O 1
ATOM 2251 N N . LYS A 1 280 ? 20.719 9.243 -1.734 1.00 56.69 280 LYS A N 1
ATOM 2252 C CA . LYS A 1 280 ? 22.037 9.167 -1.075 1.00 56.69 280 LYS A CA 1
ATOM 2253 C C . LYS A 1 280 ? 23.208 9.020 -2.048 1.00 56.69 280 LYS A C 1
ATOM 2255 O O . LYS A 1 280 ? 24.327 9.292 -1.651 1.00 56.69 280 LYS A O 1
ATOM 2260 N N . MET A 1 281 ? 22.960 8.592 -3.285 1.00 46.53 281 MET A N 1
ATOM 2261 C CA . MET A 1 281 ? 23.992 8.485 -4.328 1.00 46.53 281 MET A CA 1
ATOM 2262 C C . MET A 1 281 ? 24.298 9.832 -5.007 1.00 46.53 281 MET A C 1
ATOM 2264 O O . MET A 1 281 ? 25.288 9.943 -5.719 1.00 46.53 281 MET A O 1
ATOM 2268 N N . LEU A 1 282 ? 23.447 10.845 -4.806 1.00 41.12 282 LEU A N 1
ATOM 2269 C CA . LEU A 1 282 ? 23.555 12.170 -5.432 1.00 41.12 282 LEU A CA 1
ATOM 2270 C C . LEU A 1 282 ? 24.107 13.256 -4.486 1.00 41.12 282 LEU A C 1
ATOM 2272 O O . LEU A 1 282 ? 24.279 14.392 -4.925 1.00 41.12 282 LEU A O 1
ATOM 2276 N N . ASN A 1 283 ? 24.375 12.915 -3.219 1.00 36.31 283 ASN A N 1
ATOM 2277 C CA . ASN A 1 283 ? 24.936 13.797 -2.185 1.00 36.31 283 ASN A CA 1
ATOM 2278 C C . ASN A 1 283 ? 26.279 13.257 -1.693 1.00 36.31 283 ASN A C 1
ATOM 2280 O O . ASN A 1 283 ? 27.152 14.089 -1.362 1.00 36.31 283 ASN A O 1
#

Secondary structure (DSSP, 8-state):
---TTHHHHHHHHHHHHHHTS--TTSSSSSS----------S--S-S-S-----------S-EEEEEEEEETTEEEEEEEEES-HHHHHHHHHTT-HHHHHHHT--GGGGGG-EEEE-SSHHHHHHHHHHHTT-EEESSTTT---TTSPP--EEEEEETTEEEEESS-TT---SS--EEEES-S-HHHHHHHHHHHHHHHHHHS-EEEEEEETTEEEEEES-TT-HHHHHHHHHHHH----TT-GGGTT--HHHHHHHHHHHHHHHHHHHHHHHHHHHHHT--

Sequence (283 aa):
MHTSGEFDFLAQETARLVDTLSDSEFEREFFLAPEDNIDAEQVDDLLDSDLNEEALDYPNAPGIVYNICKSGTTFSLRGIVTDSIEDTFDTITMGDQSSLRHLKVDESDLDSILFQEFQSIDQAEIVYDQLFNKRYPIEEDLLCNISDPGFSWWYGKTEDGFRINFKSHKLSGAGERLKLGPIGDVVVSCLRFNRLKDHFKQYIPISEIVISEKQFVLKSSDTSHPILTELMRLFEEGEISDDSILLCELSLTEVLFLKELAAVRKFWLLIERKLAQNTKMLN

pLDDT: mean 80.87, std 21.32, range [31.38, 98.5]

Radius of gyration: 26.04 Å; Cα contacts (8 Å, |Δi|>4): 366; chains: 1; bounding box: 70×62×61 Å

Solvent-accessible surface area (backbone atoms only — not comparable to full-atom values): 16870 Å² total; per-residue (Å²): 142,81,72,86,59,61,63,57,49,52,52,52,53,53,53,52,54,56,72,70,65,76,62,98,70,81,85,74,80,83,80,87,86,82,89,82,92,76,87,92,82,88,87,88,83,79,91,83,74,82,83,70,69,78,73,79,84,56,59,83,37,16,10,35,45,31,23,78,50,74,57,90,67,28,33,31,34,24,59,46,74,34,69,32,47,30,65,51,50,53,46,45,75,74,60,38,64,68,58,30,60,56,36,72,46,57,91,91,46,60,87,65,56,44,74,48,80,40,98,36,50,70,60,26,47,52,39,40,73,64,54,42,84,41,60,41,53,75,48,72,90,79,56,77,62,94,82,46,72,69,57,41,28,37,37,33,80,51,93,39,40,40,36,36,27,51,51,75,75,80,73,87,61,102,62,88,61,48,78,50,42,59,45,66,58,54,66,60,48,33,56,53,52,57,68,46,46,63,56,47,58,72,79,39,65,60,73,45,80,46,75,43,76,59,32,42,36,45,29,27,81,54,65,80,38,65,46,59,51,47,54,49,38,22,66,78,61,16,47,77,60,97,83,36,71,66,52,59,97,54,54,71,70,59,43,49,53,55,51,51,40,10,50,29,26,33,51,47,56,49,51,53,51,53,54,54,55,59,56,63,77,77,110

Nearest PDB structures (foldseek):
  8wd3-assembly2_B  TM=3.916E-01  e=8.196E-01  Homo sapiens
  6h4r-assembly4_D  TM=4.300E-01  e=1.160E+00  Homo sapiens
  5f5i-assembly2_B  TM=3.873E-01  e=1.095E+00  Homo sapiens
  5a7w-assembly2_B  TM=2.735E-01  e=1.230E+00  Homo sapiens
  4lxl-assembly1_A  TM=2.872E-01  e=3.108E+00  Homo sapiens